Protein AF-A0A2Z4M9H8-F1 (afdb_monomer)

Foldseek 3Di:
DWWWWDDDPDIDTDDDPDDDDPPQDPVNVCVVCVVVVVVVVVPDDDDPDDPDTDTDDDDDDVPPPPPPDDDPDPPPPPPPDPDPDPPPPPDPDWDWLAFDEQDPDQDQFWEKEKFWDWADDPNDTATFKMWIWGDDPNDIDIDIFGFDLVCCVVPVVVSLLVSLQVVVVVVVVVVRARYEYEYAFCQPDVVVSVVVSQVSHPPWPPVQWDFDADPVRGTLWIWGQDPNHIYIYGYPCQQPVDHLQVLCVVLVHDGQPDDDDPCSRHSCCVVDPVSVVVNRCRRNRSRVSNNRSVVSVQVCCCVVQVDHCSPDRHNVRSVSSSCSHPPDPDIHTDDDPPPVD

Organism: NCBI:txid55514

Mean predicted aligned error: 14.16 Å

InterPro domains:
  IPR004868 DNA-directed DNA polymerase, family B, mitochondria/virus [PF03175] (177-254)
  IPR012337 Ribonuclease H-like superfamily [SSF53098] (112-303)
  IPR036397 Ribonuclease H superfamily [G3DSA:3.30.420.10] (106-303)

Nearest PDB structures (foldseek):
  2pyj-assembly2_B  TM=6.782E-01  e=2.846E-07  Salasvirus phi29
  2pyj-assembly1_A  TM=6.561E-01  e=3.792E-07  Salasvirus phi29
  5l9w-assembly2_B  TM=4.598E-01  e=1.030E+00  Aromatoleum aromaticum EbN1
  2vgn-assembly2_B  TM=5.617E-01  e=4.855E+00  Saccharomyces cerevisiae S288C

Solvent-accessible surface area (backbone atoms only — not comparable to full-atom values): 20466 Å² total; per-residue (Å²): 118,60,49,37,47,52,58,101,89,48,75,46,74,63,87,68,98,67,92,75,58,100,82,62,46,71,67,62,52,47,63,73,41,41,68,60,57,45,63,77,44,67,88,77,63,89,81,91,74,84,95,73,84,52,74,52,82,49,89,79,60,93,78,64,81,73,81,66,76,87,66,92,69,81,78,76,81,76,72,90,68,91,72,86,69,80,75,89,63,90,62,92,77,68,49,60,53,58,51,45,81,75,69,93,69,77,81,80,67,47,58,31,16,40,35,76,43,47,26,56,55,95,96,36,80,43,69,41,36,43,17,39,18,36,68,54,96,93,39,83,48,72,52,76,42,68,47,52,64,77,43,40,78,76,40,48,68,61,26,45,51,48,42,42,48,53,50,55,49,55,55,55,72,66,64,62,75,69,32,34,32,32,23,89,37,20,38,53,73,55,32,56,56,51,54,52,46,55,66,67,36,90,88,52,58,68,90,61,52,45,72,43,63,52,99,84,73,25,36,43,29,41,35,39,58,54,98,88,42,62,42,35,38,33,21,42,34,52,46,47,85,60,55,71,54,55,44,9,56,74,53,74,36,80,48,78,93,68,79,90,59,78,61,61,34,34,74,63,29,86,76,35,69,70,59,37,51,54,43,55,52,52,49,44,46,54,11,45,32,51,38,52,22,51,52,49,45,36,51,52,34,34,74,79,57,67,38,62,57,85,78,46,62,23,40,69,50,44,54,51,50,43,38,24,51,76,69,40,86,60,70,43,81,46,91,57,80,86,78,79,121

Radius of gyration: 26.3 Å; Cα contacts (8 Å, |Δi|>4): 455; chains: 1; bounding box: 45×66×77 Å

pLDDT: mean 79.06, std 21.69, range [30.66, 98.31]

Sequence (341 aa):
MIVSISKEDKTFNIHKNIIIDENTTIYEYLEKIKNSIQAFYESGYPITTFNILQVKLWDYDPQAKIKGKKANNTIYQSRRSFHTNSLISTSKDLNFIKPLKTPKIVNKTLLATIDLETIELNNNQIPISISFSYLLDGKILTIFELIDYSLLLKDPENAVRLIWLNMMNKINDLNLHNCVIF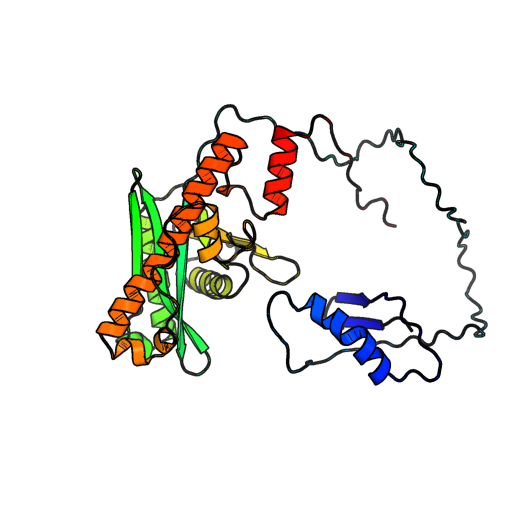THNLGSFDGYFIFKGLLELPNVDINKVNSIIDDLHKFVGIDIVWKNTKLIFKDSVSIFPISLQELCKTFEVEGKLSSYNPDFNKISLFKDADLLEQFIEYSKHDSICLLKALTKAQDIYIDEHQVDLTTIWSTSTLSLKIFRLKFLAENIPTLTKKWML

Secondary structure (DSSP, 8-state):
-PEEEEETTEEEEE-------TT--HHHHHHHHHHHHHHHHTTT---S--S--EEE-----TT----------------------------TT-EEEPPPP--SS-----EEEEEEEEEEETTEEEEEEEEEEEEETTEEEEEEEE--HHHHTT-HHHHHHHHHHHHHHHHHHTT-TT-EEEESSTTTHHHHHHHHHHHTSTT--GGG-EEEE-TTS-EEEEEEEETTEEEEEEESTTTS-S-HHHHHHHTT----SSPPPGGGGBGGGGG-HHHHHHHHHHHHHHHHHHHHHHHHHHHHHHHHH---GGG--SHHHHHHHHHHHHT--SPEEE--GGG--

Structure (mmCIF, N/CA/C/O backbone):
data_AF-A0A2Z4M9H8-F1
#
_entry.id   AF-A0A2Z4M9H8-F1
#
loop_
_atom_site.group_PDB
_atom_site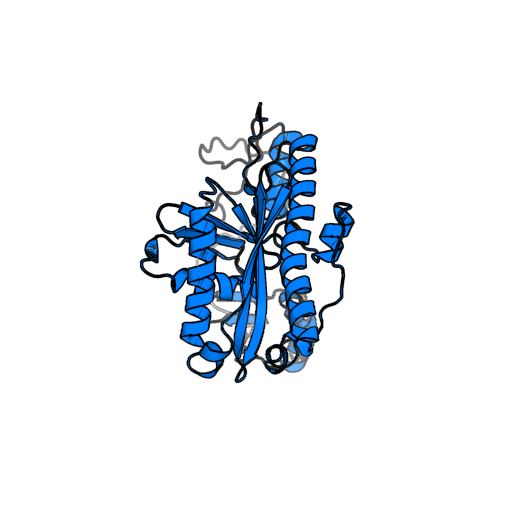.id
_atom_site.type_symbol
_atom_site.label_atom_id
_atom_site.label_alt_id
_atom_site.label_comp_id
_atom_site.label_asym_id
_atom_site.label_entity_id
_atom_site.label_seq_id
_atom_site.pdbx_PDB_ins_code
_atom_site.Cartn_x
_atom_site.Cartn_y
_atom_site.Cartn_z
_atom_site.occupancy
_atom_site.B_iso_or_equiv
_atom_site.auth_seq_id
_atom_site.auth_comp_id
_atom_site.auth_asym_id
_atom_site.auth_atom_id
_atom_site.pdbx_PDB_model_num
ATOM 1 N N . MET A 1 1 ? 8.588 -36.841 27.191 1.00 45.38 1 MET A N 1
ATOM 2 C CA . MET A 1 1 ? 9.410 -36.115 26.201 1.00 45.38 1 MET A CA 1
ATOM 3 C C . MET A 1 1 ? 8.790 -34.746 25.936 1.00 45.38 1 MET A C 1
ATOM 5 O O . MET A 1 1 ? 7.675 -34.688 25.434 1.00 45.38 1 MET A O 1
ATOM 9 N N . ILE A 1 2 ? 9.449 -33.655 26.335 1.00 43.47 2 ILE A N 1
ATOM 10 C CA . ILE A 1 2 ? 9.044 -32.285 25.972 1.00 43.47 2 ILE A CA 1
ATOM 11 C C . ILE A 1 2 ? 9.956 -31.867 24.827 1.00 43.47 2 ILE A C 1
ATOM 13 O O . ILE A 1 2 ? 11.172 -31.881 25.002 1.00 43.47 2 ILE A O 1
ATOM 17 N N . VAL A 1 3 ? 9.386 -31.534 23.670 1.00 45.09 3 VAL A N 1
ATOM 18 C CA . VAL A 1 3 ? 10.162 -31.028 22.537 1.00 45.09 3 VAL A CA 1
ATOM 19 C C . VAL A 1 3 ? 10.079 -29.514 22.521 1.00 45.09 3 VAL A C 1
ATOM 21 O O . VAL A 1 3 ? 9.007 -28.920 22.376 1.00 45.09 3 VAL A O 1
ATOM 24 N N . SER A 1 4 ? 11.244 -28.905 22.694 1.00 42.28 4 SER A N 1
ATOM 25 C CA . SER A 1 4 ? 11.458 -27.485 22.499 1.00 42.28 4 SER A CA 1
ATOM 26 C C . SER A 1 4 ? 12.164 -27.258 21.167 1.00 42.28 4 SER A C 1
ATOM 28 O O . SER A 1 4 ? 13.173 -27.897 20.874 1.00 42.28 4 SER A O 1
ATOM 30 N N . ILE A 1 5 ? 11.605 -26.366 20.352 1.00 45.06 5 ILE A N 1
ATOM 31 C CA . ILE A 1 5 ? 12.215 -25.898 19.107 1.00 45.06 5 ILE A CA 1
ATOM 32 C C . ILE A 1 5 ? 12.891 -24.572 19.425 1.00 45.06 5 ILE A C 1
ATOM 34 O O . ILE A 1 5 ? 12.224 -23.624 19.839 1.00 45.06 5 ILE A O 1
ATOM 38 N N . SER A 1 6 ? 14.205 -24.494 19.244 1.00 39.25 6 SER A N 1
ATOM 39 C CA . SER A 1 6 ? 14.968 -23.261 19.445 1.00 39.25 6 SER A CA 1
ATOM 40 C C . SER A 1 6 ? 15.520 -22.725 18.126 1.00 39.25 6 SER A C 1
ATOM 42 O O . SER A 1 6 ? 16.173 -23.464 17.392 1.00 39.25 6 SER A O 1
ATOM 44 N N . LYS A 1 7 ? 15.276 -21.437 17.851 1.00 38.69 7 LYS A N 1
ATOM 45 C CA . LYS A 1 7 ? 15.903 -20.673 16.761 1.00 38.69 7 LYS A CA 1
ATOM 46 C C . LYS A 1 7 ? 16.497 -19.399 17.347 1.00 38.69 7 LYS A C 1
ATOM 48 O O . LYS A 1 7 ? 15.729 -18.588 17.856 1.00 38.69 7 LYS A O 1
ATOM 53 N N . GLU A 1 8 ? 17.822 -19.290 17.254 1.00 39.44 8 GLU A N 1
ATOM 54 C CA . GLU A 1 8 ? 18.723 -18.167 17.586 1.00 39.44 8 GLU A CA 1
ATOM 55 C C . GLU A 1 8 ? 18.450 -17.446 18.928 1.00 39.44 8 GLU A C 1
ATOM 57 O O . GLU A 1 8 ? 19.285 -17.556 19.818 1.00 39.44 8 GLU A O 1
ATOM 62 N N . ASP A 1 9 ? 17.262 -16.875 19.164 1.00 36.62 9 ASP A N 1
ATOM 63 C CA . ASP A 1 9 ? 16.915 -16.135 20.392 1.00 36.62 9 ASP A CA 1
ATOM 64 C C . ASP A 1 9 ? 15.612 -16.592 21.083 1.00 36.62 9 ASP A C 1
ATOM 66 O O . ASP A 1 9 ? 15.247 -16.083 22.147 1.00 36.62 9 ASP A O 1
ATOM 70 N N . LYS A 1 10 ? 14.860 -17.535 20.498 1.00 36.47 10 LYS A N 1
ATOM 71 C CA . LYS A 1 10 ? 13.549 -17.969 21.017 1.00 36.47 10 LYS A CA 1
ATOM 72 C C . LYS A 1 10 ? 13.451 -19.484 21.123 1.00 36.47 10 LYS A C 1
ATOM 74 O O . LYS A 1 10 ? 13.901 -20.218 20.247 1.00 36.47 10 LYS A O 1
ATOM 79 N N . THR A 1 11 ? 12.823 -19.942 22.206 1.00 39.25 11 THR A N 1
ATOM 80 C CA . THR A 1 11 ? 12.509 -21.355 22.453 1.00 39.25 11 THR A CA 1
ATOM 81 C C . THR A 1 11 ? 10.996 -21.526 22.499 1.00 39.25 11 THR A C 1
ATOM 83 O O . THR A 1 11 ? 10.328 -20.953 23.357 1.00 39.25 11 THR A O 1
ATOM 86 N N . PHE A 1 12 ? 10.457 -22.321 21.584 1.00 41.38 12 PHE A N 1
ATOM 87 C CA . PHE A 1 12 ? 9.042 -22.657 21.508 1.00 41.38 12 PHE A CA 1
ATOM 88 C C . PHE A 1 12 ? 8.829 -24.038 22.119 1.00 41.38 12 PHE A C 1
ATOM 90 O O . PHE A 1 12 ? 9.487 -24.998 21.725 1.00 41.38 12 PHE A O 1
ATOM 97 N N . ASN A 1 13 ? 7.910 -24.148 23.076 1.00 41.50 13 ASN A N 1
ATOM 98 C CA . ASN A 1 13 ? 7.550 -25.424 23.689 1.00 41.50 13 ASN A CA 1
ATOM 99 C C . ASN A 1 13 ? 6.257 -25.928 23.049 1.00 41.50 13 ASN A C 1
ATOM 101 O O . ASN A 1 13 ? 5.201 -25.322 23.239 1.00 41.50 13 ASN A O 1
ATOM 105 N N . ILE A 1 14 ? 6.323 -27.030 22.303 1.00 50.34 14 ILE A N 1
ATOM 106 C CA . ILE A 1 14 ? 5.122 -27.652 21.740 1.00 50.34 14 ILE A CA 1
ATOM 107 C C . ILE A 1 14 ? 4.612 -28.673 22.753 1.00 50.34 14 ILE A C 1
ATOM 109 O O . ILE A 1 14 ? 5.184 -29.747 22.922 1.00 50.34 14 ILE A O 1
ATOM 113 N N . HIS A 1 15 ? 3.519 -28.335 23.434 1.00 48.31 15 HIS A N 1
ATOM 114 C CA . HIS A 1 15 ? 2.829 -29.253 24.333 1.00 48.31 15 HIS A CA 1
ATOM 115 C C . HIS A 1 15 ? 1.591 -29.805 23.626 1.00 48.31 15 HIS A C 1
ATOM 117 O O . HIS A 1 15 ? 0.577 -29.120 23.499 1.00 48.31 15 HIS A O 1
ATOM 123 N N . LYS A 1 16 ? 1.658 -31.054 23.161 1.00 54.06 16 LYS A N 1
ATOM 124 C CA . LYS A 1 16 ? 0.468 -31.802 22.740 1.00 54.06 16 LYS A CA 1
ATOM 125 C C . LYS A 1 16 ? 0.413 -33.144 23.455 1.00 54.06 16 LYS A C 1
ATOM 127 O O . LYS A 1 16 ? 1.451 -33.730 23.750 1.00 54.06 16 LYS A O 1
ATOM 132 N N . ASN A 1 17 ? -0.813 -33.599 23.718 1.00 53.59 17 ASN A N 1
ATOM 133 C CA . ASN A 1 17 ? -1.152 -34.883 24.341 1.00 53.59 17 ASN A CA 1
ATOM 134 C C . ASN A 1 17 ? -0.845 -36.054 23.395 1.00 53.59 17 ASN A C 1
ATOM 136 O O . ASN A 1 17 ? -1.735 -36.802 23.001 1.00 53.59 17 ASN A O 1
ATOM 140 N N . ILE A 1 18 ? 0.409 -36.176 22.974 1.00 59.72 18 ILE A N 1
ATOM 141 C CA . ILE A 1 18 ? 0.889 -37.310 22.199 1.00 59.72 18 ILE A CA 1
ATOM 142 C C . ILE A 1 18 ? 1.442 -38.302 23.206 1.00 59.72 18 ILE A C 1
ATOM 144 O O . ILE A 1 18 ? 2.358 -37.979 23.962 1.00 59.72 18 ILE A O 1
ATOM 148 N N . ILE A 1 19 ? 0.847 -39.491 23.236 1.00 53.19 19 ILE A N 1
ATOM 149 C CA . ILE A 1 19 ? 1.372 -40.604 24.017 1.00 53.19 19 ILE A CA 1
ATOM 150 C C . ILE A 1 19 ? 2.646 -41.074 23.313 1.00 53.19 19 ILE A C 1
ATOM 152 O O . ILE A 1 19 ? 2.635 -41.371 22.114 1.00 53.19 19 ILE A O 1
ATOM 156 N N . ILE A 1 20 ? 3.736 -41.052 24.068 1.00 57.62 20 ILE A N 1
ATOM 157 C CA . ILE A 1 20 ? 5.076 -41.466 23.667 1.00 57.62 20 ILE A CA 1
ATOM 158 C C . ILE A 1 20 ? 5.479 -42.525 24.682 1.00 57.62 20 ILE A C 1
ATOM 160 O O . ILE A 1 20 ? 5.347 -42.289 25.885 1.00 57.62 20 ILE A O 1
ATOM 164 N N . ASP A 1 21 ? 5.939 -43.661 24.191 1.00 59.78 21 ASP A N 1
ATOM 165 C CA . ASP A 1 21 ? 6.472 -44.763 24.986 1.00 59.78 21 ASP A CA 1
ATOM 166 C C . ASP A 1 21 ? 7.935 -45.035 24.609 1.00 59.78 21 ASP A C 1
ATOM 168 O O . ASP A 1 21 ? 8.510 -44.365 23.746 1.00 59.78 21 ASP A O 1
ATOM 172 N N . GLU A 1 22 ? 8.542 -46.021 25.263 1.00 56.12 22 GLU A N 1
ATOM 173 C CA . GLU A 1 22 ? 9.918 -46.463 25.031 1.00 56.12 22 GLU A CA 1
ATOM 174 C C . GLU A 1 22 ? 10.195 -46.978 23.609 1.00 56.12 22 GLU A C 1
ATOM 176 O O . GLU A 1 22 ? 11.357 -47.085 23.219 1.00 56.12 22 GLU A O 1
ATOM 181 N N . ASN A 1 23 ? 9.156 -47.269 22.821 1.00 65.88 23 ASN A N 1
ATOM 182 C CA . ASN A 1 23 ? 9.288 -47.764 21.452 1.00 65.88 23 ASN A CA 1
ATOM 183 C C . ASN A 1 23 ? 9.112 -46.655 20.405 1.00 65.88 23 ASN A C 1
ATOM 185 O O . ASN A 1 23 ? 9.378 -46.880 19.227 1.00 65.88 23 ASN A O 1
ATOM 189 N N . THR A 1 24 ? 8.677 -45.460 20.813 1.00 59.34 24 THR A N 1
ATOM 190 C CA . THR A 1 24 ? 8.403 -44.357 19.893 1.00 59.34 24 THR A CA 1
ATOM 191 C C . THR A 1 24 ? 9.706 -43.732 19.392 1.00 59.34 24 THR A C 1
ATOM 193 O O . THR A 1 24 ? 10.428 -43.054 20.125 1.00 59.34 24 THR A O 1
ATOM 196 N N . THR A 1 25 ? 9.989 -43.898 18.104 1.00 71.88 25 THR A N 1
ATOM 197 C CA . THR A 1 25 ? 11.151 -43.291 17.446 1.00 71.88 25 THR A CA 1
ATOM 198 C C . THR A 1 25 ? 10.959 -41.786 17.210 1.00 71.88 25 THR A C 1
ATOM 200 O O . THR A 1 25 ? 9.840 -41.266 17.149 1.00 71.88 25 THR A O 1
ATOM 203 N N . ILE A 1 26 ? 12.064 -41.056 17.004 1.00 62.75 26 ILE A N 1
ATOM 204 C CA . ILE A 1 26 ? 12.029 -39.621 16.655 1.00 62.75 26 ILE A CA 1
ATOM 205 C C . ILE A 1 26 ? 11.218 -39.381 15.372 1.00 62.75 26 ILE A C 1
ATOM 207 O O . ILE A 1 26 ? 10.455 -38.421 15.309 1.00 62.75 26 ILE A O 1
ATOM 211 N N . TYR A 1 27 ? 11.346 -40.256 14.370 1.00 69.00 27 TYR A N 1
ATOM 212 C CA . TYR A 1 27 ? 10.597 -40.144 13.114 1.00 69.00 27 TYR A CA 1
ATOM 213 C C . TYR A 1 27 ? 9.086 -40.285 13.329 1.00 69.00 27 TYR A C 1
ATOM 215 O O . TYR A 1 27 ? 8.321 -39.460 12.833 1.00 69.00 27 TYR A O 1
ATOM 223 N N . GLU A 1 28 ? 8.651 -41.271 14.116 1.00 69.94 28 GLU A N 1
ATOM 224 C CA . GLU A 1 28 ? 7.232 -41.469 14.440 1.00 69.94 28 GLU A CA 1
ATOM 225 C C . GLU A 1 28 ? 6.658 -40.300 15.243 1.00 69.94 28 GLU A C 1
ATOM 227 O O . GLU A 1 28 ? 5.516 -39.892 15.029 1.00 69.94 28 GLU A O 1
ATOM 232 N N . TYR A 1 29 ? 7.449 -39.727 16.152 1.00 72.06 29 TYR A N 1
ATOM 233 C CA . TYR A 1 29 ? 7.060 -38.517 16.863 1.00 72.06 29 TYR A CA 1
ATOM 234 C C . TYR A 1 29 ? 6.917 -37.315 15.915 1.00 72.06 29 TYR A C 1
ATOM 236 O O . TYR A 1 29 ? 5.903 -36.616 15.971 1.00 72.06 29 TYR A O 1
ATOM 244 N N . LEU A 1 30 ? 7.900 -37.087 15.035 1.00 69.19 30 LEU A N 1
ATOM 245 C CA . LEU A 1 30 ? 7.890 -35.979 14.075 1.00 69.19 30 LEU A CA 1
ATOM 246 C C . LEU A 1 30 ? 6.708 -36.074 13.107 1.00 69.19 30 LEU A C 1
ATOM 248 O O . LEU A 1 30 ? 6.029 -35.071 12.909 1.00 69.19 30 LEU A O 1
ATOM 252 N N . GLU A 1 31 ? 6.395 -37.258 12.575 1.00 73.31 31 GLU A N 1
ATOM 253 C CA . GLU A 1 31 ? 5.211 -37.461 11.726 1.00 73.31 31 GLU A CA 1
ATOM 254 C C . GLU A 1 31 ? 3.903 -37.155 12.478 1.00 73.31 31 GLU A C 1
ATOM 256 O O . GLU A 1 31 ? 3.025 -36.481 11.937 1.00 73.31 31 GLU A O 1
ATOM 261 N N . LYS A 1 32 ? 3.791 -37.521 13.765 1.00 74.44 32 LYS A N 1
ATOM 262 C CA . LYS A 1 32 ? 2.612 -37.186 14.592 1.00 74.44 32 LYS A CA 1
ATOM 263 C C . LYS A 1 32 ? 2.438 -35.677 14.820 1.00 74.44 32 LYS A C 1
ATOM 265 O O . LYS A 1 32 ? 1.307 -35.220 14.997 1.00 74.44 32 LYS A O 1
ATOM 270 N N . ILE A 1 33 ? 3.520 -34.892 14.825 1.00 68.75 33 ILE A N 1
ATOM 271 C CA . ILE A 1 33 ? 3.451 -33.426 14.985 1.00 68.75 33 ILE A CA 1
ATOM 272 C C . ILE A 1 33 ? 3.556 -32.649 13.673 1.00 68.75 33 ILE A C 1
ATOM 274 O O . ILE A 1 33 ? 3.281 -31.452 13.683 1.00 68.75 33 ILE A O 1
ATOM 278 N N . LYS A 1 34 ? 3.890 -33.292 12.552 1.00 69.19 34 LYS A N 1
ATOM 279 C CA . LYS A 1 34 ? 4.149 -32.658 11.251 1.00 69.19 34 LYS A CA 1
ATOM 280 C C . LYS A 1 34 ? 3.027 -31.733 10.805 1.00 69.19 34 LYS A C 1
ATOM 282 O O . LYS A 1 34 ? 3.283 -30.561 10.571 1.00 69.19 34 LYS A O 1
ATOM 287 N N . ASN A 1 35 ? 1.780 -32.200 10.824 1.00 62.28 35 ASN A N 1
ATOM 288 C CA . ASN A 1 35 ? 0.620 -31.375 10.460 1.00 62.28 35 ASN A CA 1
ATOM 289 C C . ASN A 1 35 ? 0.410 -30.199 11.427 1.00 62.28 35 ASN A C 1
ATOM 291 O O . ASN A 1 35 ? -0.124 -29.163 11.058 1.00 62.28 35 ASN A O 1
ATOM 295 N N . SER A 1 36 ? 0.835 -30.346 12.685 1.00 62.88 36 SER A N 1
ATOM 296 C CA . SER A 1 36 ? 0.748 -29.269 13.676 1.00 62.88 36 SER A CA 1
ATOM 297 C C . SER A 1 36 ? 1.843 -28.230 13.487 1.00 62.88 36 SER A C 1
ATOM 299 O O . SER A 1 36 ? 1.574 -27.052 13.671 1.00 62.88 36 SER A O 1
ATOM 301 N N . ILE A 1 37 ? 3.054 -28.661 13.124 1.00 58.38 37 ILE A N 1
ATOM 302 C CA . ILE A 1 37 ? 4.136 -27.776 12.689 1.00 58.38 37 ILE A CA 1
ATOM 303 C C . ILE A 1 37 ? 3.657 -27.030 11.442 1.00 58.38 37 ILE A C 1
ATOM 305 O O . ILE A 1 37 ? 3.659 -25.809 11.434 1.00 58.38 37 ILE A O 1
ATOM 309 N N . GLN A 1 38 ? 3.146 -27.751 10.444 1.00 51.34 38 GLN A N 1
ATOM 310 C CA . GLN A 1 38 ? 2.658 -27.197 9.186 1.00 51.34 38 GLN A CA 1
ATOM 311 C C . GLN A 1 38 ? 1.536 -26.166 9.394 1.00 51.34 38 GLN A C 1
ATOM 313 O O . GLN A 1 38 ? 1.612 -25.089 8.822 1.00 51.34 38 GLN A O 1
ATOM 318 N N . ALA A 1 39 ? 0.591 -26.399 10.310 1.00 52.12 39 ALA A N 1
ATOM 319 C CA . ALA A 1 39 ? -0.464 -25.435 10.646 1.00 52.12 39 ALA A CA 1
ATOM 320 C C . ALA A 1 39 ? 0.042 -24.111 11.264 1.00 52.12 39 ALA A C 1
ATOM 322 O O . ALA A 1 39 ? -0.616 -23.085 11.116 1.00 52.12 39 ALA A O 1
ATOM 323 N N . PHE A 1 40 ? 1.203 -24.093 11.935 1.00 51.22 40 PHE A N 1
ATOM 324 C CA . PHE A 1 40 ? 1.835 -22.834 12.366 1.00 51.22 40 PHE A CA 1
ATOM 325 C C . PHE A 1 40 ? 2.423 -22.037 11.188 1.00 51.22 40 PHE A C 1
ATOM 327 O O . PHE A 1 40 ? 2.647 -20.836 11.325 1.00 51.22 40 PHE A O 1
ATOM 334 N N . TYR A 1 41 ? 2.655 -22.688 10.044 1.00 47.72 41 TYR A N 1
ATOM 335 C CA . TYR A 1 41 ? 3.326 -22.122 8.869 1.00 47.72 41 TYR A CA 1
ATOM 336 C C . TYR A 1 41 ? 2.427 -22.014 7.619 1.00 47.72 41 TYR A C 1
ATOM 338 O O . TYR A 1 41 ? 2.788 -21.322 6.670 1.00 47.72 41 TYR A O 1
ATOM 346 N N . GLU A 1 42 ? 1.234 -22.619 7.617 1.00 42.31 42 GLU A N 1
ATOM 347 C CA . GLU A 1 42 ? 0.235 -22.567 6.531 1.00 42.31 42 GLU A CA 1
ATOM 348 C C . GLU A 1 42 ? -0.442 -21.194 6.357 1.00 42.31 42 GLU A C 1
ATOM 350 O O . GLU A 1 42 ? -1.328 -21.027 5.526 1.00 42.31 42 GLU A O 1
ATOM 355 N N . SER A 1 43 ? 0.039 -20.160 7.047 1.00 51.44 43 SER A N 1
ATOM 356 C CA . SER A 1 43 ? -0.268 -18.755 6.762 1.00 51.44 43 SER A CA 1
ATOM 357 C C . SER A 1 43 ? 0.579 -18.152 5.619 1.00 51.44 43 SER A C 1
ATOM 359 O O . SER A 1 43 ? 0.692 -16.922 5.534 1.00 51.44 43 SER A O 1
ATOM 361 N N . GLY A 1 44 ? 1.152 -18.975 4.719 1.00 43.69 44 GLY A N 1
ATOM 362 C CA . GLY A 1 44 ? 1.635 -18.453 3.432 1.00 43.69 44 GLY A CA 1
ATOM 363 C C . GLY A 1 44 ? 2.449 -19.333 2.473 1.00 43.69 44 GLY A C 1
ATOM 364 O O . GLY A 1 44 ? 2.333 -19.081 1.283 1.00 43.69 44 GLY A O 1
ATOM 365 N N . TYR A 1 45 ? 3.250 -20.328 2.887 1.00 38.62 45 TYR A N 1
ATOM 366 C CA . TYR A 1 45 ? 4.043 -21.130 1.923 1.00 38.62 45 TYR A CA 1
ATOM 367 C C . TYR A 1 45 ? 4.381 -22.552 2.418 1.00 38.62 45 TYR A C 1
ATOM 369 O O . TYR A 1 45 ? 4.718 -22.722 3.592 1.00 38.62 45 TYR A O 1
ATOM 377 N N . PRO A 1 46 ? 4.383 -23.575 1.535 1.00 41.00 46 PRO A N 1
ATOM 378 C CA . PRO A 1 46 ? 4.934 -24.894 1.837 1.00 41.00 46 PRO A CA 1
ATOM 379 C C . PRO A 1 46 ? 6.471 -24.854 1.801 1.00 41.00 46 PRO A C 1
ATOM 381 O O . PRO A 1 46 ? 7.074 -24.498 0.790 1.00 41.00 46 PRO A O 1
ATOM 384 N N . ILE A 1 47 ? 7.124 -25.237 2.899 1.00 44.97 47 ILE A N 1
ATOM 385 C CA . ILE A 1 47 ? 8.589 -25.326 2.980 1.00 44.97 47 ILE A CA 1
ATOM 386 C C . ILE A 1 47 ? 9.026 -26.739 2.578 1.00 44.97 47 ILE A C 1
ATOM 388 O O . ILE A 1 47 ? 8.567 -27.719 3.162 1.00 44.97 47 ILE A O 1
ATOM 392 N N . THR A 1 48 ? 9.943 -26.854 1.615 1.00 41.16 48 THR A N 1
ATOM 393 C CA . THR A 1 48 ? 10.488 -28.143 1.148 1.00 41.16 48 THR A CA 1
ATOM 394 C C . THR A 1 48 ? 11.768 -28.581 1.871 1.00 41.16 48 THR A C 1
ATOM 396 O O . THR A 1 48 ? 12.135 -29.750 1.773 1.00 41.16 48 THR A O 1
ATOM 399 N N . THR A 1 49 ? 12.434 -27.711 2.645 1.00 39.97 49 THR A N 1
ATOM 400 C CA . THR A 1 49 ? 13.656 -28.062 3.401 1.00 39.97 49 THR A CA 1
ATOM 401 C C . THR A 1 49 ? 13.780 -27.323 4.739 1.00 39.97 49 THR A C 1
ATOM 403 O O . THR A 1 49 ? 13.688 -26.098 4.797 1.00 39.97 49 THR A O 1
ATOM 406 N N . PHE A 1 50 ? 14.045 -28.067 5.820 1.00 43.31 50 PHE A N 1
ATOM 407 C CA . PHE A 1 50 ? 14.292 -27.533 7.165 1.00 43.31 50 PHE A CA 1
ATOM 408 C C . PHE A 1 50 ? 15.784 -27.222 7.363 1.00 43.31 50 PHE A C 1
ATOM 410 O O . PHE A 1 50 ? 16.595 -28.139 7.467 1.00 43.31 50 PHE A O 1
ATOM 417 N N . ASN A 1 51 ? 16.159 -25.948 7.497 1.00 40.19 51 ASN A N 1
ATOM 418 C CA . ASN A 1 51 ? 17.564 -25.535 7.642 1.00 40.19 51 ASN A CA 1
ATOM 419 C C . ASN A 1 51 ? 18.076 -25.554 9.098 1.00 40.19 51 ASN A C 1
ATOM 421 O O . ASN A 1 51 ? 18.811 -24.658 9.479 1.00 40.19 51 ASN A O 1
ATOM 425 N N . ILE A 1 52 ? 17.729 -26.592 9.877 1.00 40.91 52 ILE A N 1
ATOM 426 C CA . ILE A 1 52 ? 18.148 -26.930 11.265 1.00 40.91 52 ILE A CA 1
ATOM 427 C C . ILE A 1 52 ? 16.985 -26.868 12.269 1.00 40.91 52 ILE A C 1
ATOM 429 O O . ILE A 1 52 ? 16.524 -25.808 12.687 1.00 40.91 52 ILE A O 1
ATOM 433 N N . LEU A 1 53 ? 16.556 -28.055 12.707 1.00 42.78 53 LEU A N 1
ATOM 434 C CA . LEU A 1 53 ? 15.679 -28.269 13.855 1.00 42.78 53 LEU A CA 1
ATOM 435 C C . LEU A 1 53 ? 16.548 -28.771 15.017 1.00 42.78 53 LEU A C 1
ATOM 437 O O . LEU A 1 53 ? 16.975 -29.925 15.018 1.00 42.78 53 LEU A O 1
ATOM 441 N N . GLN A 1 54 ? 16.829 -27.925 16.010 1.00 39.50 54 GLN A N 1
ATOM 442 C CA . GLN A 1 54 ? 17.496 -28.386 17.227 1.00 39.50 54 GLN A CA 1
ATOM 443 C C . GLN A 1 54 ? 16.446 -28.944 18.193 1.00 39.50 54 GLN A C 1
ATOM 445 O O . GLN A 1 54 ? 15.734 -28.189 18.849 1.00 39.50 54 GLN A O 1
ATOM 450 N N . VAL A 1 55 ? 16.346 -30.271 18.270 1.00 45.16 55 VAL A N 1
ATOM 451 C CA . VAL A 1 55 ? 15.464 -30.974 19.212 1.00 45.16 55 VAL A CA 1
ATOM 452 C C . VAL A 1 55 ? 16.242 -31.256 20.492 1.00 45.16 55 VAL A C 1
ATOM 454 O O . VAL A 1 55 ? 17.216 -32.006 20.475 1.00 45.16 55 VAL A O 1
ATOM 457 N N . LYS A 1 56 ? 15.819 -30.673 21.617 1.00 43.12 56 LYS A N 1
ATOM 458 C CA . LYS A 1 56 ? 16.335 -31.052 22.941 1.00 43.12 56 LYS A CA 1
ATOM 459 C C . LYS A 1 56 ? 15.420 -32.103 23.559 1.00 43.12 56 LYS A C 1
ATOM 461 O O . LYS A 1 56 ? 14.293 -31.794 23.938 1.00 43.12 56 LYS A O 1
ATOM 466 N N . LEU A 1 57 ? 15.908 -33.340 23.645 1.00 43.25 57 LEU A N 1
ATOM 467 C CA . LEU A 1 57 ? 15.224 -34.432 24.333 1.00 43.25 57 LEU A CA 1
ATOM 468 C C . LEU A 1 57 ? 15.528 -34.364 25.834 1.00 43.25 57 LEU A C 1
ATOM 470 O O . LEU A 1 57 ? 16.680 -34.201 26.228 1.00 43.25 57 LEU A O 1
ATOM 474 N N . TRP A 1 58 ? 14.499 -34.519 26.660 1.00 45.12 58 TRP A N 1
ATOM 475 C CA . TRP A 1 58 ? 14.655 -34.707 28.100 1.00 45.12 58 TRP A CA 1
ATOM 476 C C . TRP A 1 58 ? 14.169 -36.110 28.445 1.00 45.12 58 TRP A C 1
ATOM 478 O O . TRP A 1 58 ? 12.975 -36.391 28.280 1.00 45.12 58 TRP A O 1
ATOM 488 N N . ASP A 1 59 ? 15.081 -36.961 28.920 1.00 44.16 59 ASP A N 1
ATOM 489 C CA . ASP A 1 59 ? 14.722 -38.240 29.526 1.00 44.16 59 ASP A CA 1
ATOM 490 C C . ASP A 1 59 ? 14.034 -37.969 30.859 1.00 44.16 59 ASP A C 1
ATOM 492 O O . ASP A 1 59 ? 14.620 -37.446 31.810 1.00 44.16 59 ASP A O 1
ATOM 496 N N . TYR A 1 60 ? 12.745 -38.283 30.901 1.00 45.19 60 TYR A N 1
ATOM 497 C CA . TYR A 1 60 ? 11.980 -38.289 32.132 1.00 45.19 60 TYR A CA 1
ATOM 498 C C . TYR A 1 60 ? 12.006 -39.714 32.668 1.00 45.19 60 TYR A C 1
ATOM 500 O O . TYR A 1 60 ? 11.219 -40.548 32.230 1.00 45.19 60 TYR A O 1
ATOM 508 N N . ASP A 1 61 ? 12.930 -39.993 33.585 1.00 51.28 61 ASP A N 1
ATOM 509 C CA . ASP A 1 61 ? 12.937 -41.244 34.337 1.00 51.28 61 ASP A CA 1
ATOM 510 C C . ASP A 1 61 ? 12.030 -41.086 35.575 1.00 51.28 61 ASP A C 1
ATOM 512 O O . ASP A 1 61 ? 12.398 -40.376 36.519 1.00 51.28 61 ASP A O 1
ATOM 516 N N . PRO A 1 62 ? 10.843 -41.723 35.612 1.00 48.03 62 PRO A N 1
ATOM 517 C CA . PRO A 1 62 ? 9.956 -41.663 36.771 1.00 48.03 62 PRO A CA 1
ATOM 518 C C . PRO A 1 62 ? 10.540 -42.362 38.014 1.00 48.03 62 PRO A C 1
ATOM 520 O O . PRO A 1 62 ? 10.037 -42.148 39.117 1.00 48.03 62 PRO A O 1
ATOM 523 N N . GLN A 1 63 ? 11.588 -43.182 37.865 1.00 47.03 63 GLN A N 1
ATOM 524 C CA . GLN A 1 63 ? 12.284 -43.866 38.957 1.00 47.03 63 GLN A CA 1
ATOM 525 C C . GLN A 1 63 ? 13.601 -43.198 39.365 1.00 47.03 63 GLN A C 1
ATOM 527 O O . GLN A 1 63 ? 14.178 -43.577 40.395 1.00 47.03 63 GLN A O 1
ATOM 532 N N . ALA A 1 64 ? 14.058 -42.174 38.637 1.00 48.31 64 ALA A N 1
ATOM 533 C CA . ALA A 1 64 ? 15.225 -41.405 39.032 1.00 48.31 64 ALA A CA 1
ATOM 534 C C . ALA A 1 64 ? 14.933 -40.727 40.371 1.00 48.31 64 ALA A C 1
ATOM 536 O O . ALA A 1 64 ? 14.222 -39.724 40.465 1.00 48.31 64 ALA A O 1
ATOM 537 N N . LYS A 1 65 ? 15.522 -41.266 41.443 1.00 46.94 65 LYS A N 1
ATOM 538 C CA . LYS A 1 65 ? 15.609 -40.608 42.748 1.00 46.94 65 LYS A CA 1
ATOM 539 C C . LYS A 1 65 ? 16.517 -39.391 42.616 1.00 46.94 65 LYS A C 1
ATOM 541 O O . LYS A 1 65 ? 17.648 -39.382 43.100 1.00 46.94 65 LYS A O 1
ATOM 546 N N . ILE A 1 66 ? 16.017 -38.339 41.979 1.00 45.06 66 ILE A N 1
ATOM 547 C CA . ILE A 1 66 ? 16.613 -37.019 42.060 1.00 45.06 66 ILE A CA 1
ATOM 548 C C . ILE A 1 66 ? 16.472 -36.618 43.527 1.00 45.06 66 ILE A C 1
ATOM 550 O O . ILE A 1 66 ? 15.399 -36.231 43.993 1.00 45.06 66 ILE A O 1
ATOM 554 N N . LYS A 1 67 ? 17.568 -36.731 44.287 1.00 42.31 67 LYS A N 1
ATOM 555 C CA . LYS A 1 67 ? 17.744 -35.974 45.526 1.00 42.31 67 LYS A CA 1
ATOM 556 C C . LYS A 1 67 ? 17.790 -34.502 45.129 1.00 42.31 67 LYS A C 1
ATOM 558 O O . LYS A 1 67 ? 18.857 -33.907 45.008 1.00 42.31 67 LYS A O 1
ATOM 563 N N . GLY A 1 68 ? 16.616 -33.927 44.889 1.00 39.50 68 GLY A N 1
ATOM 564 C CA . GLY A 1 68 ? 16.459 -32.493 44.780 1.00 39.50 68 GLY A CA 1
ATOM 565 C C . GLY A 1 68 ? 16.979 -31.898 46.077 1.00 39.50 68 GLY A C 1
ATOM 566 O O . GLY A 1 68 ? 16.519 -32.259 47.165 1.00 39.50 68 GLY A O 1
ATOM 567 N N . LYS A 1 69 ? 17.971 -31.009 45.978 1.00 36.22 69 LYS A N 1
ATOM 568 C CA . LYS A 1 69 ? 18.242 -30.061 47.057 1.00 36.22 69 LYS A CA 1
ATOM 569 C C . LYS A 1 69 ? 16.893 -29.456 47.439 1.00 36.22 69 LYS A C 1
ATOM 571 O O . LYS A 1 69 ? 16.181 -28.980 46.558 1.00 36.22 69 LYS A O 1
ATOM 576 N N . LYS A 1 70 ? 16.531 -29.530 48.723 1.00 36.88 70 LYS A N 1
ATOM 577 C CA . LYS A 1 70 ? 15.324 -28.897 49.260 1.00 36.88 70 LYS A CA 1
ATOM 578 C C . LYS A 1 70 ? 15.378 -27.402 48.938 1.00 36.88 70 LYS A C 1
ATOM 580 O O . LYS A 1 70 ? 15.990 -26.634 49.671 1.00 36.88 70 LYS A O 1
ATOM 585 N N . ALA A 1 71 ? 14.751 -27.001 47.842 1.00 36.16 71 ALA A N 1
ATOM 586 C CA . ALA A 1 71 ? 14.180 -25.678 47.733 1.00 36.16 71 ALA A CA 1
ATOM 587 C C . ALA A 1 71 ? 12.840 -25.747 48.468 1.00 36.16 71 ALA A C 1
ATOM 589 O O . ALA A 1 71 ? 12.057 -26.673 48.245 1.00 36.16 71 ALA A O 1
ATOM 590 N N . ASN A 1 72 ? 12.617 -24.818 49.394 1.00 37.31 72 ASN A N 1
ATOM 591 C CA . ASN A 1 72 ? 11.355 -24.658 50.106 1.00 37.31 72 ASN A CA 1
ATOM 592 C C . ASN A 1 72 ? 10.258 -24.244 49.117 1.00 37.31 72 ASN A C 1
ATOM 594 O O . ASN A 1 72 ? 9.897 -23.077 49.045 1.00 37.31 72 ASN A O 1
ATOM 598 N N . ASN A 1 73 ? 9.729 -25.200 48.362 1.00 34.25 73 ASN A N 1
ATOM 599 C CA . ASN A 1 73 ? 8.508 -25.014 47.601 1.00 34.25 73 ASN A CA 1
ATOM 600 C C . ASN A 1 73 ? 7.381 -25.642 48.410 1.00 34.25 73 ASN A C 1
ATOM 602 O O . ASN A 1 73 ? 7.150 -26.851 48.375 1.00 34.25 73 ASN A O 1
ATOM 606 N N . THR A 1 74 ? 6.686 -24.800 49.168 1.00 34.09 74 THR A N 1
ATOM 607 C CA . THR A 1 74 ? 5.306 -25.060 49.559 1.00 34.09 74 THR A CA 1
ATOM 608 C C . THR A 1 74 ? 4.519 -25.343 48.283 1.00 34.09 74 THR A C 1
ATOM 610 O O . THR A 1 74 ? 4.265 -24.455 47.473 1.00 34.09 74 THR A O 1
ATOM 613 N N . ILE A 1 75 ? 4.176 -26.613 48.075 1.00 31.28 75 ILE A N 1
ATOM 614 C CA . ILE A 1 75 ? 3.256 -27.034 47.025 1.00 31.28 75 ILE A CA 1
ATOM 615 C C . ILE A 1 75 ? 1.904 -26.416 47.380 1.00 31.28 75 ILE A C 1
ATOM 617 O O . ILE A 1 75 ? 1.178 -26.931 48.229 1.00 31.28 75 ILE A O 1
ATOM 621 N N . TYR A 1 76 ? 1.574 -25.286 46.757 1.00 33.56 76 TYR A N 1
ATOM 622 C CA . TYR A 1 76 ? 0.200 -24.812 46.728 1.00 33.56 76 TYR A CA 1
ATOM 623 C C . TYR A 1 76 ? -0.613 -25.862 45.972 1.00 33.56 76 TYR A C 1
ATOM 625 O O . TYR A 1 76 ? -0.482 -26.018 44.759 1.00 33.56 76 TYR A O 1
ATOM 633 N N . GLN A 1 77 ? -1.442 -26.606 46.703 1.00 34.25 77 GLN A N 1
ATOM 634 C CA . GLN A 1 77 ? -2.526 -27.382 46.117 1.00 34.25 77 GLN A CA 1
ATOM 635 C C . GLN A 1 77 ? -3.502 -26.396 45.466 1.00 34.25 77 GLN A C 1
ATOM 637 O O . GLN A 1 77 ? -4.452 -25.932 46.096 1.00 34.25 77 GLN A O 1
ATOM 642 N N . SER A 1 78 ? -3.268 -26.045 44.204 1.00 32.81 78 SER A N 1
ATOM 643 C CA . SER A 1 78 ? -4.234 -25.307 43.402 1.00 32.81 78 SER A CA 1
ATOM 644 C C . SER A 1 78 ? -5.381 -26.250 43.042 1.00 32.81 78 SER A C 1
ATOM 646 O O . SER A 1 78 ? -5.442 -26.858 41.975 1.00 32.81 78 SER A O 1
ATOM 648 N N . ARG A 1 79 ? -6.344 -26.374 43.961 1.00 32.53 79 ARG A N 1
ATOM 649 C CA . ARG A 1 79 ? -7.706 -26.730 43.562 1.00 32.53 79 ARG A CA 1
ATOM 650 C C . ARG A 1 79 ? -8.123 -25.695 42.517 1.00 32.53 79 ARG A C 1
ATOM 652 O O . ARG A 1 79 ? -8.113 -24.503 42.808 1.00 32.53 79 ARG A O 1
ATOM 659 N N . ARG A 1 80 ? -8.458 -26.135 41.300 1.00 35.66 80 ARG A N 1
ATOM 660 C CA . ARG A 1 80 ? -9.152 -25.288 40.320 1.00 35.66 80 ARG A CA 1
ATOM 661 C C . ARG A 1 80 ? -10.526 -24.954 40.884 1.00 35.66 80 ARG A C 1
ATOM 663 O O . ARG A 1 80 ? -11.493 -25.675 40.665 1.00 35.66 80 ARG A O 1
ATOM 670 N N . SER A 1 81 ? -10.597 -23.884 41.649 1.00 30.66 81 SER A N 1
ATOM 671 C CA . SER A 1 81 ? -11.836 -23.231 42.013 1.00 30.66 81 SER A CA 1
ATOM 672 C C . SER A 1 81 ? -12.106 -22.141 40.983 1.00 30.66 81 SER A C 1
ATOM 674 O O . SER A 1 81 ? -11.326 -21.204 40.816 1.00 30.66 81 SER A O 1
ATOM 676 N N . PHE A 1 82 ? -13.224 -22.265 40.272 1.00 38.38 82 PHE A N 1
ATOM 677 C CA . PHE A 1 82 ? -13.818 -21.136 39.566 1.00 38.38 82 PHE A CA 1
ATOM 678 C C . PHE A 1 82 ? -14.333 -20.159 40.628 1.00 38.38 82 PHE A C 1
ATOM 680 O O . PHE A 1 82 ? -15.465 -20.263 41.091 1.00 38.38 82 PHE A O 1
ATOM 687 N N . HIS A 1 83 ? -13.467 -19.260 41.092 1.00 35.50 83 HIS A N 1
ATOM 688 C CA . HIS A 1 83 ? -13.866 -18.177 41.978 1.00 35.50 83 HIS A CA 1
ATOM 689 C C . HIS A 1 83 ? -14.372 -17.003 41.137 1.00 35.50 83 HIS A C 1
ATOM 691 O O . HIS A 1 83 ? -13.592 -16.287 40.521 1.00 35.50 83 HIS A O 1
ATOM 697 N N . THR A 1 84 ? -15.685 -16.780 41.160 1.00 38.94 84 THR A N 1
ATOM 698 C CA . THR A 1 84 ? -16.368 -15.566 40.677 1.00 38.94 84 THR A CA 1
ATOM 699 C C . THR A 1 84 ? -16.286 -14.405 41.675 1.00 38.94 84 THR A C 1
ATOM 701 O O . THR A 1 84 ? -17.099 -13.487 41.626 1.00 38.94 84 THR A O 1
ATOM 704 N N . ASN A 1 85 ? -15.316 -14.413 42.592 1.00 37.41 85 ASN A N 1
ATOM 705 C CA . ASN A 1 85 ? -15.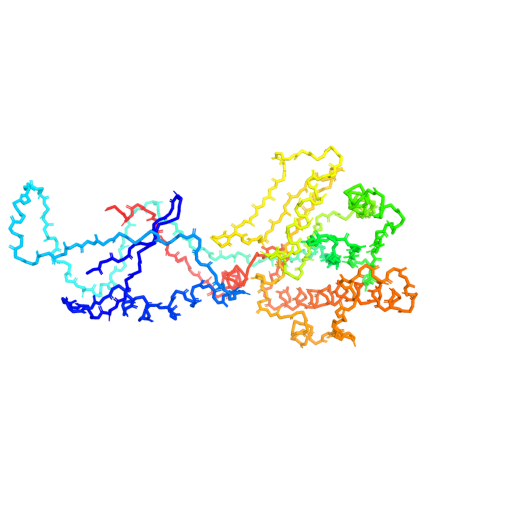092 -13.268 43.465 1.00 37.41 85 ASN A CA 1
ATOM 706 C C . ASN A 1 85 ? -14.217 -12.265 42.724 1.00 37.41 85 ASN A C 1
ATOM 708 O O . ASN A 1 85 ? -12.999 -12.427 42.639 1.00 37.41 85 ASN A O 1
ATOM 712 N N . SER A 1 86 ? -14.855 -11.218 42.199 1.00 41.41 86 SER A N 1
ATOM 713 C CA . SER A 1 86 ? -14.186 -9.976 41.836 1.00 41.41 86 SER A CA 1
ATOM 714 C C . SER A 1 86 ? -13.369 -9.521 43.042 1.00 41.41 86 SER A C 1
ATOM 716 O O . SER A 1 86 ? -13.923 -9.057 44.041 1.00 41.41 86 SER A O 1
ATOM 718 N N . LEU A 1 87 ? -12.052 -9.708 42.980 1.00 41.19 87 LEU A N 1
ATOM 719 C CA . LEU A 1 87 ? -11.134 -9.127 43.945 1.00 41.19 87 LEU A CA 1
ATOM 720 C C . LEU A 1 87 ? -11.399 -7.622 43.953 1.00 41.19 87 LEU A C 1
ATOM 722 O O . LEU A 1 87 ? -11.058 -6.920 43.001 1.00 41.19 87 LEU A O 1
ATOM 726 N N . ILE A 1 88 ? -12.004 -7.139 45.040 1.00 42.91 88 ILE A N 1
ATOM 727 C CA . ILE A 1 88 ? -11.964 -5.737 45.454 1.00 42.91 88 ILE A CA 1
ATOM 728 C C . ILE A 1 88 ? -10.506 -5.481 45.840 1.00 42.91 88 ILE A C 1
ATOM 730 O O . ILE A 1 88 ? -10.114 -5.459 47.002 1.00 42.91 88 ILE A O 1
ATOM 734 N N . SER A 1 89 ? -9.661 -5.429 44.819 1.00 41.56 89 SER A N 1
ATOM 735 C CA . SER A 1 89 ? -8.261 -5.109 44.939 1.00 41.56 89 SER A CA 1
ATOM 736 C C . SER A 1 89 ? -8.183 -3.595 44.973 1.00 41.56 89 SER A C 1
ATOM 738 O O . SER A 1 89 ? -8.371 -2.924 43.962 1.00 41.56 89 SER A O 1
ATOM 740 N N . THR A 1 90 ? -7.862 -3.054 46.141 1.00 46.34 90 THR A N 1
ATOM 741 C CA . THR A 1 90 ? -7.459 -1.659 46.364 1.00 46.34 90 THR A CA 1
ATOM 742 C C . THR A 1 90 ? -6.138 -1.298 45.655 1.00 46.34 90 THR A C 1
ATOM 744 O O . THR A 1 90 ? -5.536 -0.261 45.938 1.00 46.34 90 THR A O 1
ATOM 747 N N . SER A 1 91 ? -5.665 -2.122 44.709 1.00 49.16 91 SER A N 1
ATOM 748 C CA . SER A 1 91 ? -4.469 -1.868 43.913 1.00 49.16 91 SER A CA 1
ATOM 749 C C . SER A 1 91 ? -4.713 -0.742 42.908 1.00 49.16 91 SER A C 1
ATOM 751 O O . SER A 1 91 ? -5.451 -0.907 41.937 1.00 49.16 91 SER A O 1
ATOM 753 N N . LYS A 1 92 ? -4.014 0.377 43.107 1.00 54.78 92 LYS A N 1
ATOM 754 C CA . LYS A 1 92 ? -3.986 1.552 42.221 1.00 54.78 92 LYS A CA 1
ATOM 755 C C . LYS A 1 92 ? -3.468 1.288 40.791 1.00 54.78 92 LYS A C 1
ATOM 757 O O . LYS A 1 92 ? -3.568 2.185 39.964 1.00 54.78 92 LYS A O 1
ATOM 762 N N . ASP A 1 93 ? -3.009 0.074 40.475 1.00 57.69 93 ASP A N 1
ATOM 763 C CA . ASP A 1 93 ? -2.315 -0.250 39.217 1.00 57.69 93 ASP A CA 1
ATOM 764 C C . ASP A 1 93 ? -3.043 -1.311 38.366 1.00 57.69 93 ASP A C 1
ATOM 766 O O . ASP A 1 93 ? -2.416 -2.188 37.765 1.00 57.69 93 ASP A O 1
ATOM 770 N N . LEU A 1 94 ? -4.378 -1.286 38.323 1.00 64.94 94 LEU A N 1
ATOM 771 C CA . LEU A 1 94 ? -5.112 -2.055 37.316 1.00 64.94 94 LEU A CA 1
ATOM 772 C C . LEU A 1 94 ? -5.145 -1.255 36.010 1.00 64.94 94 LEU A C 1
ATOM 774 O O . LEU A 1 94 ? -5.653 -0.135 35.961 1.00 64.94 94 LEU A O 1
ATOM 778 N N . ASN A 1 95 ? -4.601 -1.832 34.939 1.00 80.50 95 ASN A N 1
ATOM 779 C CA . ASN A 1 95 ? -4.825 -1.314 33.595 1.00 80.50 95 ASN A CA 1
ATOM 780 C C . ASN A 1 95 ? -6.244 -1.693 33.169 1.00 80.50 95 ASN A C 1
ATOM 782 O O . ASN A 1 95 ? -6.670 -2.828 33.381 1.00 80.50 95 ASN A O 1
ATOM 786 N N . PHE A 1 96 ? -6.967 -0.768 32.545 1.00 87.25 96 PHE A N 1
ATOM 787 C CA . PHE A 1 96 ? -8.341 -1.000 32.103 1.00 87.25 96 PHE A CA 1
ATOM 788 C C . PHE A 1 96 ? -8.486 -0.741 30.608 1.00 87.25 96 PHE A C 1
ATOM 790 O O . PHE A 1 96 ? -7.988 0.267 30.098 1.00 87.25 96 PHE A O 1
ATOM 797 N N . ILE A 1 97 ? -9.256 -1.588 29.929 1.00 88.81 97 ILE A N 1
ATOM 798 C CA . ILE A 1 97 ? -9.867 -1.223 28.653 1.00 88.81 97 ILE A CA 1
ATOM 799 C C . ILE A 1 97 ? -11.054 -0.327 28.993 1.00 88.81 97 ILE A C 1
ATOM 801 O O . ILE A 1 97 ? -12.010 -0.760 29.633 1.00 88.81 97 ILE A O 1
ATOM 805 N N . LYS A 1 98 ? -10.957 0.942 28.597 1.00 92.12 98 LYS A N 1
ATOM 806 C CA . LYS A 1 98 ? -11.963 1.966 28.896 1.00 92.12 98 LYS A CA 1
ATOM 807 C C . LYS A 1 98 ? -12.870 2.220 27.691 1.00 92.12 98 LYS A C 1
ATOM 809 O O . LYS A 1 98 ? -12.345 2.191 26.565 1.00 92.12 98 LYS A O 1
ATOM 814 N N . PRO A 1 99 ? -14.156 2.556 27.902 1.00 93.00 99 PRO A N 1
ATOM 815 C CA . PRO A 1 99 ? -15.006 3.121 26.859 1.00 93.00 99 PRO A CA 1
ATOM 816 C C . PRO A 1 99 ? -14.311 4.292 26.154 1.00 93.00 99 PRO A C 1
ATOM 818 O O . PRO A 1 99 ? -13.591 5.077 26.782 1.00 93.00 99 PRO A O 1
ATOM 821 N N . LEU A 1 100 ? -14.494 4.400 24.842 1.00 90.75 100 LEU A N 1
ATOM 822 C CA . LEU A 1 100 ? -14.061 5.564 24.076 1.00 90.75 100 LEU A CA 1
ATOM 823 C C . LEU A 1 100 ? -15.205 6.571 24.013 1.00 90.75 100 LEU A C 1
ATOM 825 O O . LEU A 1 100 ? -16.365 6.202 23.863 1.00 90.75 100 LEU A O 1
ATOM 829 N N . LYS A 1 101 ? -14.873 7.860 24.108 1.00 87.00 101 LYS A N 1
ATOM 830 C CA . LYS A 1 101 ? -15.865 8.912 23.898 1.00 87.00 101 LYS A CA 1
ATOM 831 C C . LYS A 1 101 ? -16.232 8.960 22.422 1.00 87.00 101 LYS A C 1
ATOM 833 O O . LYS A 1 101 ? -15.351 9.113 21.579 1.00 87.00 101 LYS A O 1
ATOM 838 N N . THR A 1 102 ? -17.526 8.883 22.152 1.00 82.56 102 THR A N 1
ATOM 839 C CA . THR A 1 102 ? -18.134 9.113 20.845 1.00 82.56 102 THR A CA 1
ATOM 840 C C . THR A 1 102 ? -17.723 10.501 20.334 1.00 82.56 102 THR A C 1
ATOM 842 O O . THR A 1 102 ? -18.054 11.505 20.980 1.00 82.56 102 THR A O 1
ATOM 845 N N . PRO A 1 103 ? -16.943 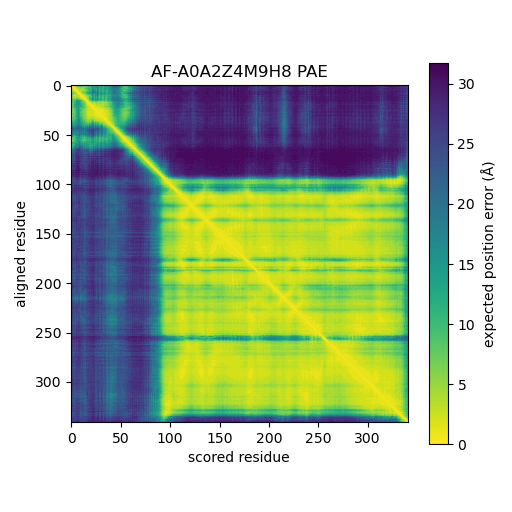10.601 19.245 1.00 82.69 103 PRO A N 1
ATOM 846 C CA . PRO A 1 103 ? -16.573 11.894 18.687 1.00 82.69 103 PRO A CA 1
ATOM 847 C C . PRO A 1 103 ? -17.820 12.606 18.153 1.00 82.69 103 PRO A C 1
ATOM 849 O O . PRO A 1 103 ? -18.706 11.985 17.576 1.00 82.69 103 PRO A O 1
ATOM 852 N N . LYS A 1 104 ? -17.895 13.931 18.332 1.00 78.06 104 LYS A N 1
ATOM 853 C CA . LYS A 1 104 ? -18.992 14.729 17.753 1.00 78.06 104 LYS A CA 1
ATOM 854 C C . LYS A 1 104 ? -18.906 14.791 16.226 1.00 78.06 104 LYS A C 1
ATOM 856 O O . LYS A 1 104 ? -19.933 14.838 15.564 1.00 78.06 104 LYS A O 1
ATOM 861 N N . ILE A 1 105 ? -17.682 14.825 15.700 1.00 80.94 105 ILE A N 1
ATOM 862 C CA . ILE A 1 105 ? -17.354 14.848 14.274 1.00 80.94 105 ILE A CA 1
ATOM 863 C C . ILE A 1 105 ? -16.148 13.929 14.090 1.00 80.94 105 ILE A C 1
ATOM 865 O O . ILE A 1 105 ? -15.166 14.048 14.827 1.00 80.94 105 ILE A O 1
ATOM 869 N N . VAL A 1 106 ? -16.227 13.015 13.127 1.00 80.75 106 VAL A N 1
ATOM 870 C CA . VAL A 1 106 ? -15.077 12.224 12.683 1.00 80.75 106 VAL A CA 1
ATOM 871 C C . VAL A 1 106 ? -14.484 12.940 11.478 1.00 80.75 106 VAL A C 1
ATOM 873 O O . VAL A 1 106 ? -15.111 13.001 10.425 1.00 80.75 106 VAL A O 1
ATOM 876 N N . ASN A 1 107 ? -13.291 13.514 11.634 1.00 78.69 107 ASN A N 1
ATOM 877 C CA . ASN A 1 107 ? -12.572 14.075 10.495 1.00 78.69 107 ASN A CA 1
ATOM 878 C C . ASN A 1 107 ? -12.084 12.916 9.628 1.00 78.69 107 ASN A C 1
ATOM 880 O O . ASN A 1 107 ? -11.260 12.125 10.080 1.00 78.69 107 ASN A O 1
ATOM 884 N N . LYS A 1 108 ? -12.607 12.819 8.404 1.00 85.25 108 LYS A N 1
ATOM 885 C CA . LYS A 1 108 ? -12.176 11.823 7.424 1.00 85.25 108 LYS A CA 1
ATOM 886 C C . LYS A 1 108 ? -10.757 12.161 6.975 1.00 85.25 108 LYS A C 1
ATOM 888 O O . LYS A 1 108 ? -10.547 13.120 6.233 1.00 85.25 108 LYS A O 1
ATOM 893 N N . THR A 1 109 ? -9.789 11.400 7.471 1.00 88.38 109 THR A N 1
ATOM 894 C CA . THR A 1 109 ? -8.392 11.512 7.052 1.00 88.38 109 THR A CA 1
ATOM 895 C C . THR A 1 109 ? -8.261 11.106 5.584 1.00 88.38 109 THR A C 1
ATOM 897 O O . THR A 1 109 ? -8.973 10.217 5.111 1.00 88.38 109 THR A O 1
ATOM 900 N N . LEU A 1 110 ? -7.365 11.766 4.849 1.00 90.19 110 LEU A N 1
ATOM 901 C CA . LEU A 1 110 ? -7.152 11.461 3.441 1.00 90.19 110 LEU A CA 1
ATOM 902 C C . LEU A 1 110 ? -6.545 10.063 3.284 1.00 90.19 110 LEU A C 1
ATOM 904 O O . LEU A 1 110 ? -5.513 9.747 3.881 1.00 90.19 110 LEU A O 1
ATOM 908 N N . LEU A 1 111 ? -7.172 9.264 2.426 1.00 94.06 111 LEU A N 1
ATOM 909 C CA . LEU A 1 111 ? -6.722 7.931 2.067 1.00 94.06 111 LEU A CA 1
ATOM 910 C C . LEU A 1 111 ? -6.156 7.945 0.646 1.00 94.06 111 LEU A C 1
ATOM 912 O O . LEU A 1 111 ? -6.761 8.500 -0.272 1.00 94.06 111 LEU A O 1
ATOM 916 N N . ALA A 1 112 ? -5.002 7.315 0.482 1.00 97.25 112 ALA A N 1
ATOM 917 C CA . ALA A 1 112 ? -4.430 6.972 -0.807 1.00 97.25 112 ALA A CA 1
ATOM 918 C C . ALA A 1 112 ? -4.033 5.496 -0.808 1.00 97.25 112 ALA A C 1
ATOM 920 O O . ALA A 1 112 ? -4.070 4.815 0.218 1.00 97.25 112 ALA A O 1
ATOM 921 N N . THR A 1 113 ? -3.653 4.999 -1.971 1.00 97.88 113 THR A N 1
ATOM 922 C CA . THR A 1 113 ? -3.234 3.616 -2.169 1.00 97.88 113 THR A CA 1
ATOM 923 C C . THR A 1 113 ? -2.015 3.566 -3.057 1.00 97.88 113 THR A C 1
ATOM 925 O O . THR A 1 113 ? -1.846 4.429 -3.919 1.00 97.88 113 THR A O 1
ATOM 928 N N . ILE A 1 114 ? -1.171 2.571 -2.837 1.00 97.56 114 ILE A N 1
ATOM 929 C CA . ILE A 1 114 ? -0.010 2.313 -3.671 1.00 97.56 114 ILE A CA 1
ATOM 930 C C . ILE A 1 114 ? 0.082 0.821 -3.965 1.00 97.56 114 ILE A C 1
ATOM 932 O O . ILE A 1 114 ? -0.228 -0.004 -3.104 1.00 97.56 114 ILE A O 1
ATOM 936 N N . ASP A 1 115 ? 0.485 0.511 -5.185 1.00 96.69 115 ASP A N 1
ATOM 937 C CA . ASP A 1 115 ? 0.638 -0.841 -5.702 1.00 96.69 115 ASP A CA 1
ATOM 938 C C . ASP A 1 115 ? 1.910 -0.931 -6.554 1.00 96.69 115 ASP A C 1
ATOM 940 O O . ASP A 1 115 ? 2.384 0.086 -7.084 1.00 96.69 115 ASP A O 1
ATOM 944 N N . LEU A 1 116 ? 2.491 -2.125 -6.629 1.00 95.88 116 LEU A N 1
ATOM 945 C CA . LEU A 1 116 ? 3.789 -2.382 -7.243 1.00 95.88 116 LEU A CA 1
ATOM 946 C C . LEU A 1 116 ? 3.724 -3.633 -8.105 1.00 95.88 116 LEU A C 1
ATOM 948 O O . LEU A 1 116 ? 3.206 -4.654 -7.676 1.00 95.88 116 LEU A O 1
ATOM 952 N N . GLU A 1 117 ? 4.382 -3.590 -9.258 1.00 95.81 117 GLU A N 1
ATOM 953 C CA . GLU A 1 117 ? 4.611 -4.789 -10.060 1.00 95.81 117 GLU A CA 1
ATOM 954 C C . GLU A 1 117 ? 6.098 -5.031 -10.255 1.00 95.81 117 GLU A C 1
ATOM 956 O O . GLU A 1 117 ? 6.901 -4.095 -10.377 1.00 95.81 117 GLU A O 1
ATOM 961 N N . THR A 1 118 ? 6.469 -6.306 -10.320 1.00 95.69 118 THR A N 1
ATOM 962 C CA . THR A 1 118 ? 7.858 -6.736 -10.454 1.00 95.69 118 THR A CA 1
ATOM 963 C C . THR A 1 118 ? 8.068 -7.633 -11.664 1.00 95.69 118 THR A C 1
ATOM 965 O O . THR A 1 118 ? 7.143 -8.279 -12.160 1.00 95.69 118 THR A O 1
ATOM 968 N N . ILE A 1 119 ? 9.324 -7.722 -12.099 1.00 95.94 119 ILE A N 1
ATOM 969 C CA . ILE A 1 119 ? 9.796 -8.764 -13.017 1.00 95.94 119 ILE A CA 1
ATOM 970 C C . ILE A 1 119 ? 10.868 -9.620 -12.358 1.00 95.94 119 ILE A C 1
ATOM 972 O O . ILE A 1 119 ? 11.598 -9.151 -11.482 1.00 95.94 119 ILE A O 1
ATOM 976 N N . GLU A 1 120 ? 11.031 -10.836 -12.864 1.00 94.12 120 GLU A N 1
ATOM 977 C CA . GLU A 1 120 ? 12.198 -11.660 -12.598 1.00 94.12 120 GLU A CA 1
ATOM 978 C C . GLU A 1 120 ? 13.361 -11.273 -13.527 1.00 94.12 120 GLU A C 1
ATOM 980 O O . GLU A 1 120 ? 13.277 -11.367 -14.756 1.00 94.12 120 GLU A O 1
ATOM 985 N N . LEU A 1 121 ? 14.478 -10.857 -12.932 1.00 90.69 121 LEU A N 1
ATOM 986 C CA . LEU A 1 121 ? 15.739 -10.597 -13.618 1.00 90.69 121 LEU A CA 1
ATOM 987 C C . LEU A 1 121 ? 16.889 -11.215 -12.819 1.00 90.69 121 LEU A C 1
ATOM 989 O O . LEU A 1 121 ? 17.142 -10.833 -11.678 1.00 90.69 121 LEU A O 1
ATOM 993 N N . ASN A 1 122 ? 17.617 -12.155 -13.427 1.00 89.31 122 ASN A N 1
ATOM 994 C CA . ASN A 1 122 ? 18.748 -12.852 -12.799 1.00 89.31 122 ASN A CA 1
ATOM 995 C C . ASN A 1 122 ? 18.384 -13.496 -11.442 1.00 89.31 122 ASN A C 1
ATOM 997 O O . ASN A 1 122 ? 19.121 -13.340 -10.469 1.00 89.31 122 ASN A O 1
ATOM 1001 N N . ASN A 1 123 ? 17.239 -14.189 -11.377 1.00 89.12 123 ASN A N 1
ATOM 1002 C CA . ASN A 1 123 ? 16.661 -14.803 -10.169 1.00 89.12 123 ASN A CA 1
ATOM 1003 C C . ASN A 1 123 ? 16.314 -13.813 -9.039 1.00 89.12 123 ASN A C 1
ATOM 1005 O O . ASN A 1 123 ? 16.088 -14.227 -7.903 1.00 89.12 123 ASN A O 1
ATOM 1009 N N . ASN A 1 124 ? 16.269 -12.511 -9.332 1.00 88.56 124 ASN A N 1
ATOM 1010 C CA . ASN A 1 124 ? 15.819 -11.481 -8.404 1.00 88.56 124 ASN A CA 1
ATOM 1011 C C . ASN A 1 124 ? 14.513 -10.869 -8.903 1.00 88.56 124 ASN A C 1
ATOM 1013 O O . ASN A 1 124 ? 14.340 -10.658 -10.102 1.00 88.56 124 ASN A O 1
ATOM 1017 N N . GLN A 1 125 ? 13.619 -10.539 -7.976 1.00 93.25 125 GLN A N 1
ATOM 1018 C CA . GLN A 1 125 ? 12.434 -9.741 -8.277 1.00 93.25 125 GLN A CA 1
ATOM 1019 C C . GLN A 1 125 ? 12.799 -8.257 -8.204 1.00 93.25 125 GLN A C 1
ATOM 1021 O O . GLN A 1 125 ? 13.407 -7.809 -7.229 1.00 93.25 125 GLN A O 1
ATOM 1026 N N . ILE A 1 126 ? 12.459 -7.506 -9.248 1.00 94.31 126 ILE A N 1
ATOM 1027 C CA . ILE A 1 126 ? 12.790 -6.085 -9.390 1.00 94.31 126 ILE A CA 1
ATOM 1028 C C . ILE A 1 126 ? 11.502 -5.304 -9.652 1.00 94.31 126 ILE A C 1
ATOM 1030 O O . ILE A 1 126 ? 10.783 -5.680 -10.577 1.00 94.31 126 ILE A O 1
ATOM 1034 N N . PRO A 1 127 ? 11.207 -4.226 -8.900 1.00 96.00 127 PRO A N 1
ATOM 1035 C CA . PRO A 1 127 ? 10.039 -3.395 -9.158 1.00 96.00 127 PRO A CA 1
ATOM 1036 C C . PRO A 1 127 ? 10.206 -2.651 -10.480 1.00 96.00 127 PRO A C 1
ATOM 1038 O O . PRO A 1 127 ? 11.223 -1.991 -10.708 1.00 96.00 127 PRO A O 1
ATOM 1041 N N . ILE A 1 128 ? 9.204 -2.765 -11.347 1.00 97.38 128 ILE A N 1
ATOM 1042 C CA . ILE A 1 128 ? 9.197 -2.144 -12.673 1.00 97.38 128 ILE A CA 1
ATOM 1043 C C . ILE A 1 128 ? 8.111 -1.093 -12.846 1.00 97.38 128 ILE A C 1
ATOM 1045 O O . ILE A 1 128 ? 8.239 -0.244 -13.724 1.00 97.38 128 ILE A O 1
ATOM 1049 N N . SER A 1 129 ? 7.068 -1.117 -12.021 1.00 97.69 129 SER A N 1
ATOM 1050 C CA . SER A 1 129 ? 6.071 -0.057 -11.980 1.00 97.69 129 SER A CA 1
ATOM 1051 C C . SER A 1 129 ? 5.657 0.253 -10.552 1.00 97.69 129 SER A C 1
ATOM 1053 O O . SER A 1 129 ? 5.739 -0.588 -9.655 1.00 97.69 129 SER A O 1
ATOM 1055 N N . ILE A 1 130 ? 5.220 1.494 -10.361 1.00 98.31 130 ILE A N 1
ATOM 1056 C CA . ILE A 1 130 ? 4.590 1.953 -9.131 1.00 98.31 130 ILE A CA 1
ATOM 1057 C C . ILE A 1 130 ? 3.326 2.711 -9.523 1.00 98.31 130 ILE A C 1
ATOM 1059 O O . ILE A 1 130 ? 3.382 3.659 -10.314 1.00 98.31 130 ILE A O 1
ATOM 1063 N N . SER A 1 131 ? 2.198 2.319 -8.942 1.00 98.19 131 SER A N 1
ATOM 1064 C CA . SER A 1 131 ? 0.901 2.967 -9.130 1.00 98.19 131 SER A CA 1
ATOM 1065 C C . SER A 1 131 ? 0.457 3.582 -7.816 1.00 98.19 131 SER A C 1
ATOM 1067 O O . SER A 1 131 ? 0.312 2.877 -6.826 1.00 98.19 131 SER A O 1
ATOM 1069 N N . PHE A 1 132 ? 0.218 4.890 -7.790 1.00 98.25 132 PHE A N 1
ATOM 1070 C CA . PHE A 1 132 ? -0.273 5.612 -6.620 1.00 98.25 132 PHE A CA 1
ATOM 1071 C C . PHE A 1 132 ? -1.615 6.264 -6.938 1.00 98.25 132 PHE A C 1
ATOM 1073 O O . PHE A 1 132 ? -1.677 7.179 -7.758 1.00 98.25 132 PHE A O 1
ATOM 1080 N N . SER A 1 133 ? -2.683 5.824 -6.277 1.00 98.00 133 SER A N 1
ATOM 1081 C CA . SER A 1 133 ? -4.036 6.345 -6.479 1.00 98.00 133 SER A CA 1
ATOM 1082 C C . SER A 1 133 ? -4.535 7.084 -5.243 1.00 98.00 133 SER A C 1
ATOM 1084 O O . SER A 1 133 ? -4.414 6.590 -4.122 1.00 98.00 133 SER A O 1
ATOM 1086 N N . TYR A 1 134 ? -5.138 8.254 -5.438 1.00 96.25 134 TYR A N 1
ATOM 1087 C CA . TYR A 1 134 ? -5.662 9.109 -4.371 1.00 96.25 134 TYR A CA 1
ATOM 1088 C C . TYR A 1 134 ? -6.971 9.784 -4.788 1.00 96.25 134 TYR A C 1
ATOM 1090 O O . TYR A 1 134 ? -7.313 9.843 -5.971 1.00 96.25 134 TYR A O 1
ATOM 1098 N N . LEU A 1 135 ? -7.718 10.284 -3.801 1.00 92.31 135 LEU A N 1
ATOM 1099 C CA . LEU A 1 135 ? -8.962 11.016 -4.025 1.00 92.31 135 LEU A CA 1
ATOM 1100 C C . LEU A 1 135 ? -8.723 12.525 -3.901 1.00 92.31 135 LEU A C 1
ATOM 1102 O O . LEU A 1 135 ? -8.241 12.992 -2.871 1.00 92.31 135 LEU A O 1
ATOM 1106 N N . LEU A 1 136 ? -9.117 13.287 -4.919 1.00 88.62 136 LEU A N 1
ATOM 1107 C CA . LEU A 1 136 ? -9.127 14.750 -4.901 1.00 88.62 136 LEU A CA 1
ATOM 1108 C C . LEU A 1 136 ? -10.460 15.241 -5.468 1.00 88.62 136 LEU A C 1
ATOM 1110 O O . LEU A 1 136 ? -10.857 14.832 -6.557 1.00 88.62 136 LEU A O 1
ATOM 1114 N N . ASP A 1 137 ? -11.179 16.071 -4.711 1.00 85.69 137 ASP A N 1
ATOM 1115 C CA . ASP A 1 137 ? -12.486 16.628 -5.100 1.00 85.69 137 ASP A CA 1
ATOM 1116 C C . ASP A 1 137 ? -13.493 15.573 -5.603 1.00 85.69 137 ASP A C 1
ATOM 1118 O O . ASP A 1 137 ? -14.219 15.770 -6.578 1.00 85.69 137 ASP A O 1
ATOM 1122 N N . GLY A 1 138 ? -13.511 14.406 -4.949 1.00 85.62 138 GLY A N 1
ATOM 1123 C CA . GLY A 1 138 ? -14.399 13.290 -5.292 1.00 85.62 138 GLY A CA 1
ATOM 1124 C C . GLY A 1 138 ? -13.995 12.503 -6.543 1.00 85.62 138 GLY A C 1
ATOM 1125 O O . GLY A 1 138 ? -14.720 11.593 -6.941 1.00 85.62 138 GLY A O 1
ATOM 1126 N N . LYS A 1 139 ? -12.846 12.810 -7.155 1.00 92.38 139 LYS A N 1
ATOM 1127 C CA . LYS A 1 139 ? -12.302 12.087 -8.308 1.00 92.38 139 LYS A CA 1
ATOM 1128 C C . LYS A 1 139 ? -11.078 11.279 -7.910 1.00 92.38 139 LYS A C 1
ATOM 1130 O O . LYS A 1 139 ? -10.223 11.756 -7.167 1.00 92.38 139 LYS A O 1
ATOM 1135 N N . ILE A 1 140 ? -10.997 10.058 -8.432 1.00 95.12 140 ILE A N 1
ATOM 1136 C CA . ILE A 1 140 ? -9.801 9.228 -8.304 1.00 95.12 140 ILE A CA 1
ATOM 1137 C C . ILE A 1 140 ? -8.787 9.693 -9.344 1.00 95.12 140 ILE A C 1
ATOM 1139 O O . ILE A 1 140 ? -9.097 9.770 -10.533 1.00 95.12 140 ILE A O 1
ATOM 1143 N N . LEU A 1 141 ? -7.585 10.002 -8.875 1.00 96.44 141 LEU A N 1
ATOM 1144 C CA . LEU A 1 141 ? -6.431 10.347 -9.690 1.00 96.44 141 LEU A CA 1
ATOM 1145 C C . LEU A 1 141 ? -5.322 9.333 -9.421 1.00 96.44 141 LEU A C 1
ATOM 1147 O O . LEU A 1 141 ? -5.152 8.889 -8.285 1.00 96.44 141 LEU A O 1
ATOM 1151 N N . THR A 1 142 ? -4.552 9.005 -10.456 1.00 97.56 142 THR A N 1
ATOM 1152 C CA . THR A 1 142 ? -3.471 8.018 -10.372 1.00 97.56 142 THR A CA 1
ATOM 1153 C C . THR A 1 142 ? -2.180 8.605 -10.925 1.00 97.56 142 THR A C 1
ATOM 1155 O O . THR A 1 142 ? -2.137 9.078 -12.061 1.00 97.56 142 THR A O 1
ATOM 1158 N N . ILE A 1 143 ? -1.117 8.557 -10.125 1.00 98.00 143 ILE A N 1
ATOM 1159 C CA . ILE A 1 143 ? 0.259 8.736 -10.581 1.00 98.00 143 ILE A CA 1
ATOM 1160 C C . ILE A 1 143 ? 0.796 7.350 -10.918 1.00 98.00 143 ILE A C 1
ATOM 1162 O O . ILE A 1 143 ? 0.693 6.427 -10.116 1.00 98.00 143 ILE A O 1
ATOM 1166 N N . PHE A 1 144 ? 1.375 7.215 -12.104 1.00 98.31 144 PHE A N 1
ATOM 1167 C CA . PHE A 1 144 ? 1.993 5.981 -12.560 1.00 98.31 144 PHE A CA 1
ATOM 1168 C C . PHE A 1 144 ? 3.438 6.253 -12.953 1.00 98.31 144 PHE A C 1
ATOM 1170 O O . PHE A 1 144 ? 3.714 7.216 -13.675 1.00 98.31 144 PHE A O 1
ATOM 1177 N N . GLU A 1 145 ? 4.337 5.403 -12.479 1.00 98.25 145 GLU A N 1
ATOM 1178 C CA . GLU A 1 145 ? 5.732 5.370 -12.891 1.00 98.25 145 GLU A CA 1
ATOM 1179 C C . GLU A 1 145 ? 6.053 3.998 -13.468 1.00 98.25 145 GLU A C 1
ATOM 1181 O O . GLU A 1 145 ? 5.682 2.978 -12.890 1.00 98.25 145 GLU A O 1
ATOM 1186 N N . LEU A 1 146 ? 6.766 3.995 -14.591 1.00 98.12 146 LEU A N 1
ATOM 1187 C CA . LEU A 1 146 ? 7.306 2.804 -15.234 1.00 98.12 146 LEU A CA 1
ATOM 1188 C C . LEU A 1 146 ? 8.825 2.943 -15.292 1.00 98.12 146 LEU A C 1
ATOM 1190 O O . LEU A 1 146 ? 9.349 4.029 -15.546 1.00 98.12 146 LEU A O 1
ATOM 1194 N N . ILE A 1 147 ? 9.528 1.844 -15.064 1.00 97.75 147 ILE A N 1
ATOM 1195 C CA . ILE A 1 147 ? 10.983 1.806 -15.091 1.00 97.75 147 ILE A CA 1
ATOM 1196 C C . ILE A 1 147 ? 11.517 2.117 -16.494 1.00 97.75 147 ILE A C 1
ATOM 1198 O O . ILE A 1 147 ? 10.962 1.692 -17.510 1.00 97.75 147 ILE A O 1
ATOM 1202 N N . ASP A 1 148 ? 12.638 2.833 -16.553 1.00 97.19 148 ASP A N 1
ATOM 1203 C CA . ASP A 1 148 ? 13.366 3.029 -17.803 1.00 97.19 148 ASP A CA 1
ATOM 1204 C C . ASP A 1 148 ? 14.021 1.705 -18.217 1.00 97.19 148 ASP A C 1
ATOM 1206 O O . ASP A 1 148 ? 15.011 1.274 -17.624 1.00 97.19 148 ASP A O 1
ATOM 1210 N N . TYR A 1 149 ? 13.477 1.066 -19.256 1.00 96.50 149 TYR A N 1
ATOM 1211 C CA . TYR A 1 149 ? 13.979 -0.207 -19.772 1.00 96.50 149 TYR A CA 1
ATOM 1212 C C . TYR A 1 149 ? 15.437 -0.132 -20.250 1.00 96.50 149 TYR A C 1
ATOM 1214 O O . TYR A 1 149 ? 16.218 -1.060 -20.032 1.00 96.50 149 TYR A O 1
ATOM 1222 N N . SER A 1 150 ? 15.837 0.979 -20.874 1.00 96.56 150 SER A N 1
ATOM 1223 C CA . SER A 1 150 ? 17.205 1.140 -21.376 1.00 96.56 150 SER A CA 1
ATOM 1224 C C . SER A 1 150 ? 18.206 1.251 -20.231 1.00 96.56 150 SER A C 1
ATOM 1226 O O . SER A 1 150 ? 19.324 0.742 -20.339 1.00 96.56 150 SER A O 1
ATOM 1228 N N . LEU A 1 151 ? 17.811 1.913 -19.141 1.00 97.06 151 LEU A N 1
ATOM 1229 C CA . LEU A 1 151 ? 18.617 1.992 -17.931 1.00 97.06 151 LEU A CA 1
ATOM 1230 C C . LEU A 1 151 ? 18.607 0.671 -17.161 1.00 97.06 151 LEU A C 1
ATOM 1232 O O . LEU A 1 151 ? 19.670 0.234 -16.739 1.00 97.06 151 LEU A O 1
ATOM 1236 N N . LEU A 1 152 ? 17.459 -0.000 -17.053 1.00 96.31 152 LEU A N 1
ATOM 1237 C CA . LEU A 1 152 ? 17.323 -1.305 -16.401 1.00 96.31 152 LEU A CA 1
ATOM 1238 C C . LEU A 1 152 ? 18.309 -2.336 -16.967 1.00 96.31 152 LEU A C 1
ATOM 1240 O O . LEU A 1 152 ? 18.903 -3.092 -16.208 1.00 96.31 152 LEU A O 1
ATOM 1244 N N . LEU A 1 153 ? 18.532 -2.347 -18.285 1.00 94.50 153 LEU A N 1
ATOM 1245 C CA . LEU A 1 153 ? 19.499 -3.255 -18.915 1.00 94.50 153 LEU A CA 1
ATOM 1246 C C . LEU A 1 153 ? 20.968 -2.924 -18.602 1.00 94.50 153 LEU A C 1
ATOM 1248 O O . LEU A 1 153 ? 21.824 -3.798 -18.733 1.00 94.50 153 LEU A O 1
ATOM 1252 N N . LYS A 1 154 ? 21.278 -1.674 -18.243 1.00 96.31 154 LYS A N 1
ATOM 1253 C CA . LYS A 1 154 ? 22.651 -1.192 -18.008 1.00 96.31 154 LYS A CA 1
ATOM 1254 C C . LYS A 1 154 ? 23.012 -1.151 -16.526 1.00 96.31 154 LYS A C 1
ATOM 1256 O O . LYS A 1 154 ? 24.127 -1.508 -16.166 1.00 96.31 154 LYS A O 1
ATOM 1261 N N . ASP A 1 155 ? 22.082 -0.683 -15.704 1.00 96.19 155 ASP A N 1
ATOM 1262 C CA . ASP A 1 155 ? 22.230 -0.441 -14.272 1.00 96.19 155 ASP A CA 1
ATOM 1263 C C . ASP A 1 155 ? 20.860 -0.620 -13.576 1.00 96.19 155 ASP A C 1
ATOM 1265 O O . ASP A 1 155 ? 20.121 0.354 -13.371 1.00 96.19 155 ASP A O 1
ATOM 1269 N N . PRO A 1 156 ? 20.482 -1.875 -13.252 1.00 94.31 156 PRO A N 1
ATOM 1270 C CA . PRO A 1 156 ? 19.194 -2.188 -12.635 1.00 94.31 156 PRO A CA 1
ATOM 1271 C C . PRO A 1 156 ? 18.955 -1.463 -11.308 1.00 94.31 156 PRO A C 1
ATOM 1273 O O . PRO A 1 156 ? 17.837 -1.037 -11.027 1.00 94.31 156 PRO A O 1
ATOM 1276 N N . GLU A 1 157 ? 19.996 -1.313 -10.489 1.00 93.50 157 GLU A N 1
ATOM 1277 C CA . GLU A 1 157 ? 19.895 -0.692 -9.168 1.00 93.50 157 GLU A CA 1
ATOM 1278 C C . GLU A 1 157 ? 19.557 0.794 -9.296 1.00 93.50 157 GLU A C 1
ATOM 1280 O O . GLU A 1 157 ? 18.605 1.283 -8.682 1.00 93.50 157 GLU A O 1
ATOM 1285 N N . ASN A 1 158 ? 20.264 1.510 -10.172 1.00 95.69 158 ASN A N 1
ATOM 1286 C CA . ASN A 1 158 ? 19.966 2.913 -10.418 1.00 95.69 158 ASN A CA 1
ATOM 1287 C C . ASN A 1 158 ? 18.595 3.113 -11.088 1.00 95.69 158 ASN A C 1
ATOM 1289 O O . ASN A 1 158 ? 17.910 4.087 -10.776 1.00 95.69 158 ASN A O 1
ATOM 1293 N N . ALA A 1 159 ? 18.163 2.197 -11.962 1.00 96.88 159 ALA A N 1
ATOM 1294 C CA . ALA A 1 159 ? 16.825 2.239 -12.555 1.00 96.88 159 ALA A CA 1
ATOM 1295 C C . ALA A 1 159 ? 15.721 2.160 -11.483 1.00 96.88 159 ALA A C 1
ATOM 1297 O O . ALA A 1 159 ? 14.798 2.980 -11.482 1.00 96.88 159 ALA A O 1
ATOM 1298 N N . VAL A 1 160 ? 15.861 1.237 -10.523 1.00 96.19 160 VAL A N 1
ATOM 1299 C CA . VAL A 1 160 ? 14.947 1.100 -9.375 1.00 96.19 160 VAL A CA 1
ATOM 1300 C C . VAL A 1 160 ? 14.989 2.330 -8.465 1.00 96.19 160 VAL A C 1
ATOM 1302 O O . VAL A 1 160 ? 13.958 2.841 -8.028 1.00 96.19 160 VAL A O 1
ATOM 1305 N N . ARG A 1 161 ? 16.178 2.864 -8.191 1.00 96.25 161 ARG A N 1
ATOM 1306 C CA . ARG A 1 161 ? 16.314 4.070 -7.370 1.00 96.25 161 ARG A CA 1
ATOM 1307 C C . ARG A 1 161 ? 15.609 5.274 -8.006 1.00 96.25 161 ARG A C 1
ATOM 1309 O O . ARG A 1 161 ? 14.988 6.073 -7.304 1.00 96.25 161 ARG A O 1
ATOM 1316 N N . LEU A 1 162 ? 15.695 5.416 -9.331 1.00 97.12 162 LEU A N 1
ATOM 1317 C CA . LEU A 1 162 ? 15.065 6.521 -10.055 1.00 97.12 162 LEU A CA 1
ATOM 1318 C C . LEU A 1 162 ? 13.541 6.415 -10.095 1.00 97.12 162 LEU A C 1
ATOM 1320 O O . LEU A 1 162 ? 12.886 7.440 -9.910 1.00 97.12 162 LEU A O 1
ATOM 1324 N N . ILE A 1 163 ? 12.967 5.220 -10.277 1.00 97.38 163 ILE A N 1
ATOM 1325 C CA . ILE A 1 163 ? 11.503 5.068 -10.262 1.00 97.38 163 ILE A CA 1
ATOM 1326 C C . ILE A 1 163 ? 10.921 5.452 -8.889 1.00 97.38 163 ILE A C 1
ATOM 1328 O O . ILE A 1 163 ? 9.948 6.206 -8.826 1.00 97.38 163 ILE A O 1
ATOM 1332 N N . TRP A 1 164 ? 11.580 5.060 -7.789 1.00 97.25 164 TRP A N 1
ATOM 1333 C CA . TRP A 1 164 ? 11.202 5.477 -6.433 1.00 97.25 164 TRP A CA 1
ATOM 1334 C C . TRP A 1 164 ? 11.350 6.980 -6.220 1.00 97.25 164 TRP A C 1
ATOM 1336 O O . TRP A 1 164 ? 10.430 7.629 -5.721 1.00 97.25 164 TRP A O 1
ATOM 1346 N N . LEU A 1 165 ? 12.484 7.558 -6.622 1.00 97.06 165 LEU A N 1
ATOM 1347 C CA . LEU A 1 165 ? 12.717 8.995 -6.500 1.00 97.06 165 LEU A CA 1
ATOM 1348 C C . LEU A 1 165 ? 11.662 9.806 -7.264 1.00 97.06 165 LEU A C 1
ATOM 1350 O O . LEU A 1 165 ? 11.134 10.781 -6.727 1.00 97.06 165 LEU A O 1
ATOM 1354 N N . ASN A 1 166 ? 11.339 9.400 -8.492 1.00 97.50 166 ASN A N 1
ATOM 1355 C CA . ASN A 1 166 ? 10.340 10.063 -9.325 1.00 97.50 166 ASN A CA 1
ATOM 1356 C C . ASN A 1 166 ? 8.948 9.975 -8.694 1.00 97.50 166 ASN A C 1
ATOM 1358 O O . ASN A 1 166 ? 8.310 11.013 -8.502 1.00 97.50 166 ASN A O 1
ATOM 1362 N N . MET A 1 167 ? 8.528 8.775 -8.277 1.00 97.50 167 MET A N 1
ATOM 1363 C CA . MET A 1 167 ? 7.240 8.573 -7.612 1.00 97.50 167 MET A CA 1
ATOM 1364 C C . MET A 1 167 ? 7.117 9.444 -6.356 1.00 97.50 167 MET A C 1
ATOM 1366 O O . MET A 1 167 ? 6.158 10.195 -6.193 1.00 97.50 167 MET A O 1
ATOM 1370 N N . MET A 1 168 ? 8.121 9.405 -5.481 1.00 95.31 168 MET A N 1
ATOM 1371 C CA . MET A 1 168 ? 8.081 10.107 -4.198 1.00 95.31 168 MET A CA 1
ATOM 1372 C C . MET A 1 168 ? 8.189 11.626 -4.346 1.00 95.31 168 MET A C 1
ATOM 1374 O O . MET A 1 168 ? 7.637 12.360 -3.526 1.00 95.31 168 MET A O 1
ATOM 1378 N N . ASN A 1 169 ? 8.862 12.123 -5.389 1.00 95.75 169 ASN A N 1
ATOM 1379 C CA . ASN A 1 169 ? 8.817 13.541 -5.743 1.00 95.75 169 ASN A CA 1
ATOM 1380 C C . ASN A 1 169 ? 7.407 13.951 -6.175 1.00 95.75 169 ASN A C 1
ATOM 1382 O O . ASN A 1 169 ? 6.870 14.897 -5.606 1.00 95.75 169 ASN A O 1
ATOM 1386 N N . LYS A 1 170 ? 6.773 13.197 -7.083 1.00 96.38 170 LYS A N 1
ATOM 1387 C CA . LYS A 1 170 ? 5.402 13.487 -7.525 1.00 96.38 170 LYS A CA 1
ATOM 1388 C C . LYS A 1 170 ? 4.401 13.441 -6.368 1.00 96.38 170 LYS A C 1
ATOM 1390 O O . LYS A 1 170 ? 3.573 14.337 -6.265 1.00 96.38 170 LYS A O 1
ATOM 1395 N N . ILE A 1 171 ? 4.499 12.456 -5.469 1.00 94.75 171 ILE A N 1
ATOM 1396 C CA . ILE A 1 171 ? 3.657 12.379 -4.259 1.00 94.75 171 ILE A CA 1
ATOM 1397 C C . ILE A 1 171 ? 3.881 13.597 -3.355 1.00 94.75 171 ILE A C 1
ATOM 1399 O O . ILE A 1 171 ? 2.920 14.167 -2.842 1.00 94.75 171 ILE A O 1
ATOM 1403 N N . ASN A 1 172 ? 5.133 14.017 -3.158 1.00 92.94 172 ASN A N 1
ATOM 1404 C CA . ASN A 1 172 ? 5.433 15.193 -2.346 1.00 92.94 172 ASN A CA 1
ATOM 1405 C C . ASN A 1 172 ? 4.866 16.482 -2.964 1.00 92.94 172 ASN A C 1
ATOM 1407 O O . ASN A 1 172 ? 4.346 17.324 -2.237 1.00 92.94 172 ASN A O 1
ATOM 1411 N N . ASP A 1 173 ? 4.916 16.619 -4.290 1.00 93.88 173 ASP A N 1
ATOM 1412 C CA . ASP A 1 173 ? 4.416 17.799 -5.007 1.00 93.88 173 ASP A CA 1
ATOM 1413 C C . ASP A 1 173 ? 2.888 17.956 -4.903 1.00 93.88 173 ASP A C 1
ATOM 1415 O O . ASP A 1 173 ? 2.372 19.072 -4.988 1.00 93.88 173 ASP A O 1
ATOM 1419 N N . LEU A 1 174 ? 2.159 16.866 -4.632 1.00 92.06 174 LEU A N 1
ATOM 1420 C CA . LEU A 1 174 ? 0.726 16.918 -4.326 1.00 92.06 174 LEU A CA 1
ATOM 1421 C C . LEU A 1 174 ? 0.415 17.603 -2.984 1.00 92.06 174 LEU A C 1
ATOM 1423 O O . LEU A 1 174 ? -0.730 17.989 -2.761 1.00 92.06 174 LEU A O 1
ATOM 1427 N N . ASN A 1 175 ? 1.399 17.742 -2.085 1.00 87.88 175 ASN A N 1
ATOM 1428 C CA . ASN A 1 175 ? 1.235 18.328 -0.748 1.00 87.88 175 ASN A CA 1
ATOM 1429 C C . ASN A 1 175 ? 0.074 17.703 0.057 1.00 87.88 175 ASN A C 1
ATOM 1431 O O . ASN A 1 175 ? -0.698 18.395 0.725 1.00 87.88 175 ASN A O 1
ATOM 1435 N N . LEU A 1 176 ? -0.058 16.373 0.000 1.00 82.50 176 LEU A N 1
ATOM 1436 C CA . LEU A 1 176 ? -1.112 15.641 0.705 1.00 82.50 176 LEU A CA 1
ATOM 1437 C C . LEU A 1 176 ? -0.846 15.612 2.221 1.00 82.50 176 LEU A C 1
ATOM 1439 O O . LEU A 1 176 ? -0.191 14.711 2.748 1.00 82.50 176 LEU A O 1
ATOM 1443 N N . HIS A 1 177 ? -1.357 16.604 2.948 1.00 78.88 177 HIS A N 1
ATOM 1444 C CA . HIS A 1 177 ? -1.229 16.653 4.404 1.00 78.88 177 HIS A CA 1
ATOM 1445 C C . HIS A 1 177 ? -2.015 15.521 5.083 1.00 78.88 177 HIS A C 1
ATOM 1447 O O . HIS A 1 177 ? -3.192 15.309 4.798 1.00 78.88 177 HIS A O 1
ATOM 1453 N N . ASN A 1 178 ? -1.377 14.839 6.042 1.00 77.75 178 ASN A N 1
ATOM 1454 C CA . ASN A 1 178 ? -1.970 13.756 6.840 1.00 77.75 178 ASN A CA 1
ATOM 1455 C C . ASN A 1 178 ? -2.543 12.598 6.000 1.00 77.75 178 ASN A C 1
ATOM 1457 O O . ASN A 1 178 ? -3.553 12.008 6.371 1.00 77.75 178 ASN A O 1
ATOM 1461 N N . CYS A 1 179 ? -1.913 12.273 4.872 1.00 88.44 179 CYS A N 1
ATOM 1462 C CA . CYS A 1 179 ? -2.335 11.157 4.034 1.00 88.44 179 CYS A CA 1
ATOM 1463 C C . CYS A 1 179 ? -1.853 9.813 4.597 1.00 88.44 179 CYS A C 1
ATOM 1465 O O . CYS A 1 179 ? -0.681 9.661 4.955 1.00 88.44 179 CYS A O 1
ATOM 1467 N N . VAL A 1 180 ? -2.755 8.832 4.641 1.00 95.06 180 VAL A N 1
ATOM 1468 C CA . VAL A 1 180 ? -2.417 7.429 4.899 1.00 95.06 180 VAL A CA 1
ATOM 1469 C C . VAL A 1 180 ? -2.499 6.653 3.591 1.00 95.06 180 VAL A C 1
ATOM 1471 O O . VAL A 1 180 ? -3.524 6.677 2.910 1.00 95.06 180 VAL A O 1
ATOM 1474 N N . ILE A 1 181 ? -1.409 5.969 3.256 1.00 97.25 181 ILE A N 1
ATOM 1475 C CA . ILE A 1 181 ? -1.229 5.217 2.019 1.00 97.25 181 ILE A CA 1
ATOM 1476 C C . ILE A 1 181 ? -1.412 3.733 2.333 1.00 97.25 181 ILE A C 1
ATOM 1478 O O . ILE A 1 181 ? -0.656 3.160 3.113 1.00 97.25 181 ILE A O 1
ATOM 1482 N N . PHE A 1 182 ? -2.409 3.092 1.742 1.00 97.69 182 PHE A N 1
ATOM 1483 C CA . PHE A 1 182 ? -2.618 1.656 1.896 1.00 97.69 182 PHE A CA 1
ATOM 1484 C C . PHE A 1 182 ? -1.982 0.867 0.758 1.00 97.69 182 PHE A C 1
ATOM 1486 O O . PHE A 1 182 ? -2.031 1.283 -0.396 1.00 97.69 182 PHE A O 1
ATOM 1493 N N . THR A 1 183 ? -1.457 -0.307 1.080 1.00 96.69 183 THR A N 1
ATOM 1494 C CA . THR A 1 183 ? -1.109 -1.333 0.093 1.00 96.69 183 THR A CA 1
ATOM 1495 C C . THR A 1 183 ? -1.973 -2.562 0.327 1.00 96.69 183 THR A C 1
ATOM 1497 O O . THR A 1 183 ? -2.524 -2.764 1.420 1.00 96.69 183 THR A O 1
ATOM 1500 N N . HIS A 1 184 ? -2.121 -3.398 -0.693 1.00 92.31 184 HIS A N 1
ATOM 1501 C CA . HIS A 1 184 ? -2.808 -4.670 -0.555 1.00 92.31 184 HIS A CA 1
ATOM 1502 C C . HIS A 1 184 ? -1.788 -5.795 -0.473 1.00 92.31 184 HIS A C 1
ATOM 1504 O O . HIS A 1 184 ? -1.544 -6.434 -1.487 1.00 92.31 184 HIS A O 1
ATOM 1510 N N . ASN A 1 185 ? -1.255 -6.019 0.745 1.00 86.88 185 ASN A N 1
ATOM 1511 C CA . ASN A 1 185 ? -0.184 -6.963 1.121 1.00 86.88 185 ASN A CA 1
ATOM 1512 C C . ASN A 1 185 ? 1.143 -6.286 1.530 1.00 86.88 185 ASN A C 1
ATOM 1514 O O . ASN A 1 185 ? 2.229 -6.765 1.189 1.00 86.88 185 ASN A O 1
ATOM 1518 N N . LEU A 1 186 ? 1.080 -5.211 2.336 1.00 90.56 186 LEU A N 1
ATOM 1519 C CA . LEU A 1 186 ? 2.291 -4.614 2.935 1.00 90.56 186 LEU A CA 1
ATOM 1520 C C . LEU A 1 186 ? 3.065 -5.658 3.739 1.00 90.56 186 LEU A C 1
ATOM 1522 O O . LEU A 1 186 ? 4.289 -5.672 3.715 1.00 90.56 186 LEU A O 1
ATOM 1526 N N . GLY A 1 187 ? 2.346 -6.527 4.455 1.00 81.31 187 GLY A N 1
ATOM 1527 C CA . GLY A 1 187 ? 2.938 -7.505 5.353 1.00 81.31 187 GLY A CA 1
ATOM 1528 C C . GLY A 1 187 ? 3.861 -8.509 4.681 1.00 81.31 187 GLY A C 1
ATOM 1529 O O . GLY A 1 187 ? 4.669 -9.123 5.373 1.00 81.31 187 GLY A O 1
ATOM 1530 N N . SER A 1 188 ? 3.768 -8.669 3.362 1.00 80.44 188 SER A N 1
ATOM 1531 C CA . SER A 1 188 ? 4.570 -9.644 2.633 1.00 80.44 188 SER A CA 1
ATOM 1532 C C . SER A 1 188 ? 5.412 -8.961 1.552 1.00 80.44 188 SER A C 1
ATOM 1534 O O . SER A 1 188 ? 6.352 -8.242 1.871 1.00 80.44 188 SER A O 1
ATOM 1536 N N . PHE A 1 189 ? 5.116 -9.212 0.279 1.00 82.75 189 PHE A N 1
ATOM 1537 C CA . PHE A 1 189 ? 5.992 -8.915 -0.850 1.00 82.75 189 PHE A CA 1
ATOM 1538 C C . PHE A 1 189 ? 6.250 -7.411 -1.028 1.00 82.75 189 PHE A C 1
ATOM 1540 O O . PHE A 1 189 ? 7.405 -6.984 -1.020 1.00 82.75 189 PHE A O 1
ATOM 1547 N N . ASP A 1 190 ? 5.189 -6.605 -1.089 1.00 86.38 190 ASP A N 1
ATOM 1548 C CA . ASP A 1 190 ? 5.288 -5.171 -1.387 1.00 86.38 190 ASP A CA 1
ATOM 1549 C C . ASP A 1 190 ? 6.041 -4.407 -0.304 1.00 86.38 190 ASP A C 1
ATOM 1551 O O . ASP A 1 190 ? 6.823 -3.505 -0.602 1.00 86.38 190 ASP A O 1
ATOM 1555 N N . GLY A 1 191 ? 5.848 -4.784 0.965 1.00 89.12 191 GLY A N 1
ATOM 1556 C CA . GLY A 1 191 ? 6.477 -4.107 2.095 1.00 89.12 191 GLY A CA 1
ATOM 1557 C C . GLY A 1 191 ? 7.994 -4.095 2.010 1.00 89.12 191 GLY A C 1
ATOM 1558 O O . GLY A 1 191 ? 8.600 -3.074 2.324 1.00 89.12 191 GLY A O 1
ATOM 1559 N N . TYR A 1 192 ? 8.617 -5.175 1.527 1.00 90.25 192 TYR A N 1
ATOM 1560 C CA . TYR A 1 192 ? 10.070 -5.215 1.354 1.00 90.25 192 TYR A CA 1
ATOM 1561 C C . TYR A 1 192 ? 10.552 -4.222 0.292 1.00 90.25 192 TYR A C 1
ATOM 1563 O O . TYR A 1 192 ? 11.524 -3.502 0.534 1.00 90.25 192 TYR A O 1
ATOM 1571 N N . PHE A 1 193 ? 9.873 -4.144 -0.856 1.00 93.62 193 PHE A N 1
ATOM 1572 C CA . PHE A 1 193 ? 10.235 -3.209 -1.927 1.00 93.62 193 PHE A CA 1
ATOM 1573 C C . PHE A 1 193 ? 9.974 -1.760 -1.539 1.00 93.62 193 PHE A C 1
ATOM 1575 O O . PHE A 1 193 ? 10.828 -0.912 -1.788 1.00 93.62 193 PHE A O 1
ATOM 1582 N N . ILE A 1 194 ? 8.842 -1.490 -0.885 1.00 94.00 194 ILE A N 1
ATOM 1583 C CA . ILE A 1 194 ? 8.506 -0.164 -0.359 1.00 94.00 194 ILE A CA 1
ATOM 1584 C C . ILE A 1 194 ? 9.551 0.253 0.667 1.00 94.00 194 ILE A C 1
ATOM 1586 O O . ILE A 1 194 ? 10.160 1.308 0.532 1.00 94.00 194 ILE A O 1
ATOM 1590 N N . PHE A 1 195 ? 9.810 -0.581 1.674 1.00 92.69 195 PHE A N 1
ATOM 1591 C CA . PHE A 1 195 ? 10.756 -0.251 2.732 1.00 92.69 195 PHE A CA 1
ATOM 1592 C C . PHE A 1 195 ? 12.157 0.014 2.173 1.00 92.69 195 PHE A C 1
ATOM 1594 O O . PHE A 1 195 ? 12.755 1.042 2.489 1.00 92.69 195 PHE A O 1
ATOM 1601 N N . LYS A 1 196 ? 12.657 -0.862 1.291 1.00 91.62 196 LYS A N 1
ATOM 1602 C CA . LYS A 1 196 ? 13.959 -0.685 0.638 1.00 91.62 196 LYS A CA 1
ATOM 1603 C C . LYS A 1 196 ? 14.001 0.589 -0.212 1.00 91.62 196 LYS A C 1
ATOM 1605 O O . LYS A 1 196 ? 14.890 1.413 -0.019 1.00 91.62 196 LYS A O 1
ATOM 1610 N N . GLY A 1 197 ? 13.026 0.780 -1.101 1.00 92.69 197 GLY A N 1
ATOM 1611 C CA . GLY A 1 197 ? 12.974 1.932 -2.002 1.00 92.69 197 GLY A CA 1
ATOM 1612 C C . GLY A 1 197 ? 12.899 3.268 -1.265 1.00 92.69 197 GLY A C 1
ATOM 1613 O O . GLY A 1 197 ? 13.552 4.232 -1.657 1.00 92.69 197 GLY A O 1
ATOM 1614 N N . LEU A 1 198 ? 12.167 3.314 -0.148 1.00 92.31 198 LEU A N 1
ATOM 1615 C CA . LEU A 1 198 ? 12.089 4.492 0.715 1.00 92.31 198 LEU A CA 1
ATOM 1616 C C . LEU A 1 198 ? 13.417 4.800 1.422 1.00 92.31 198 LEU A C 1
ATOM 1618 O O . LEU A 1 198 ? 13.761 5.971 1.565 1.00 92.31 198 LEU A O 1
ATOM 1622 N N . LEU A 1 199 ? 14.168 3.783 1.857 1.00 91.44 199 LEU A N 1
ATOM 1623 C CA . LEU A 1 199 ? 15.478 3.971 2.497 1.00 91.44 199 LEU A CA 1
ATOM 1624 C C . LEU A 1 199 ? 16.564 4.442 1.521 1.00 91.44 199 LEU A C 1
ATOM 1626 O O . LEU A 1 199 ? 17.521 5.088 1.941 1.00 91.44 199 LEU A O 1
ATOM 1630 N N . GLU A 1 200 ? 16.410 4.146 0.232 1.00 90.12 200 GLU A N 1
ATOM 1631 C CA . GLU A 1 200 ? 17.347 4.540 -0.829 1.00 90.12 200 GLU A CA 1
ATOM 1632 C C . GLU A 1 200 ? 17.094 5.959 -1.375 1.00 90.12 200 GLU A C 1
ATOM 1634 O O . GLU A 1 200 ? 17.854 6.460 -2.213 1.00 90.12 200 GLU A O 1
ATOM 1639 N N . LEU A 1 201 ? 16.049 6.644 -0.898 1.00 91.56 201 LEU A N 1
ATOM 1640 C CA . LEU A 1 201 ? 15.789 8.034 -1.262 1.00 91.56 201 LEU A CA 1
ATOM 1641 C C . LEU A 1 201 ? 16.888 8.970 -0.716 1.00 91.56 201 LEU A C 1
ATOM 1643 O O . LEU A 1 201 ? 17.345 8.834 0.424 1.00 91.56 201 LEU A O 1
ATOM 1647 N N . PRO A 1 202 ? 17.297 9.989 -1.490 1.00 90.50 202 PRO A N 1
ATOM 1648 C CA . PRO A 1 202 ? 18.403 10.855 -1.108 1.00 90.50 202 PRO A CA 1
ATOM 1649 C C . PRO A 1 202 ? 18.041 11.744 0.085 1.00 90.50 202 PRO A C 1
ATOM 1651 O O . PRO A 1 202 ? 17.083 12.506 0.021 1.00 90.50 202 PRO A O 1
ATOM 1654 N N . ASN A 1 203 ? 18.878 11.751 1.125 1.00 86.44 203 ASN A N 1
ATOM 1655 C CA . ASN A 1 203 ? 18.692 12.538 2.357 1.00 86.44 203 ASN A CA 1
ATOM 1656 C C . ASN A 1 203 ? 17.549 12.059 3.272 1.00 86.44 203 ASN A C 1
ATOM 1658 O O . ASN A 1 203 ? 17.053 12.839 4.089 1.00 86.44 203 ASN A O 1
ATOM 1662 N N . VAL A 1 204 ? 17.131 10.793 3.170 1.00 87.38 204 VAL A N 1
ATOM 1663 C CA . VAL A 1 204 ? 16.290 10.185 4.209 1.00 87.38 204 VAL A CA 1
ATOM 1664 C C . VAL A 1 204 ? 17.103 9.992 5.486 1.00 87.38 204 VAL A C 1
ATOM 1666 O O . VAL A 1 204 ? 18.172 9.387 5.491 1.00 87.38 204 VAL A O 1
ATOM 1669 N N . ASP A 1 205 ? 16.572 10.506 6.593 1.00 84.06 205 ASP A N 1
ATOM 1670 C CA . ASP A 1 205 ? 17.095 10.240 7.928 1.00 84.06 205 ASP A CA 1
ATOM 1671 C C . ASP A 1 205 ? 16.536 8.901 8.416 1.00 84.06 205 ASP A C 1
ATOM 1673 O O . ASP A 1 205 ? 15.397 8.821 8.880 1.00 84.06 205 ASP A O 1
ATOM 1677 N N . ILE A 1 206 ? 17.343 7.846 8.293 1.00 84.38 206 ILE A N 1
ATOM 1678 C CA . ILE A 1 206 ? 16.968 6.466 8.639 1.00 84.38 206 ILE A CA 1
ATOM 1679 C C . ILE A 1 206 ? 16.472 6.369 10.091 1.00 84.38 206 ILE A C 1
ATOM 1681 O O . ILE A 1 206 ? 15.560 5.599 10.377 1.00 84.38 206 ILE A O 1
ATOM 1685 N N . ASN A 1 207 ? 16.984 7.204 11.003 1.00 83.00 207 ASN A N 1
ATOM 1686 C CA . ASN A 1 207 ? 16.565 7.200 12.410 1.00 83.00 207 ASN A CA 1
ATOM 1687 C C . ASN A 1 207 ? 15.131 7.714 12.621 1.00 83.00 207 ASN A C 1
ATOM 1689 O O . ASN A 1 207 ? 14.576 7.568 13.709 1.00 83.00 207 ASN A O 1
ATOM 1693 N N . LYS A 1 208 ? 14.538 8.352 11.607 1.00 83.44 208 LYS A N 1
ATOM 1694 C CA . LYS A 1 208 ? 13.149 8.835 11.619 1.00 83.44 208 LYS A CA 1
ATOM 1695 C C . LYS A 1 208 ? 12.193 7.911 10.876 1.00 83.44 208 LYS A C 1
ATOM 1697 O O . LYS A 1 208 ? 10.991 8.183 10.867 1.00 83.44 208 LYS A O 1
ATOM 1702 N N . VAL A 1 209 ? 12.703 6.838 10.276 1.00 87.25 209 VAL A N 1
ATOM 1703 C CA . VAL A 1 209 ? 11.877 5.787 9.692 1.00 87.25 209 VAL A CA 1
ATOM 1704 C C . VAL A 1 209 ? 11.435 4.861 10.817 1.00 87.25 209 VAL A C 1
ATOM 1706 O O . VAL A 1 209 ? 12.262 4.280 11.515 1.00 87.25 209 VAL A O 1
ATOM 1709 N N . ASN A 1 210 ? 10.125 4.728 11.009 1.00 89.56 210 ASN A N 1
ATOM 1710 C CA . ASN A 1 210 ? 9.564 3.780 11.967 1.00 89.56 210 ASN A CA 1
ATOM 1711 C C . ASN A 1 210 ? 8.816 2.691 11.209 1.00 89.56 210 ASN A C 1
ATOM 1713 O O . ASN A 1 210 ? 8.222 2.944 10.168 1.00 89.56 210 ASN A O 1
ATOM 1717 N N . SER A 1 211 ? 8.815 1.476 11.739 1.00 90.44 211 SER A N 1
ATOM 1718 C CA . SER A 1 211 ? 7.987 0.397 11.214 1.00 90.44 211 SER A CA 1
ATOM 1719 C C . SER A 1 211 ? 7.305 -0.340 12.353 1.00 90.44 211 SER A C 1
ATOM 1721 O O . SER A 1 211 ? 7.817 -0.417 13.471 1.00 90.44 211 SER A O 1
ATOM 1723 N N . ILE A 1 212 ? 6.118 -0.860 12.065 1.00 88.69 212 ILE A N 1
ATOM 1724 C CA . ILE A 1 212 ? 5.425 -1.813 12.920 1.00 88.69 212 ILE A CA 1
ATOM 1725 C C . ILE A 1 212 ? 5.532 -3.152 12.213 1.00 88.69 212 ILE A C 1
ATOM 1727 O O . ILE A 1 212 ? 5.051 -3.295 11.091 1.00 88.69 212 ILE A O 1
ATOM 1731 N N . ILE A 1 213 ? 6.170 -4.112 12.871 1.00 85.06 213 ILE A N 1
ATOM 1732 C CA . ILE A 1 213 ? 6.370 -5.466 12.366 1.00 85.06 213 ILE A CA 1
ATOM 1733 C C . ILE A 1 213 ? 5.765 -6.426 13.389 1.00 85.06 213 ILE A C 1
ATOM 1735 O O . ILE A 1 213 ? 5.952 -6.239 14.595 1.00 85.06 213 ILE A O 1
ATOM 1739 N N . ASP A 1 214 ? 5.005 -7.411 12.921 1.00 81.75 214 ASP A N 1
ATOM 1740 C CA . ASP A 1 214 ? 4.426 -8.433 13.790 1.00 81.75 214 ASP A CA 1
ATOM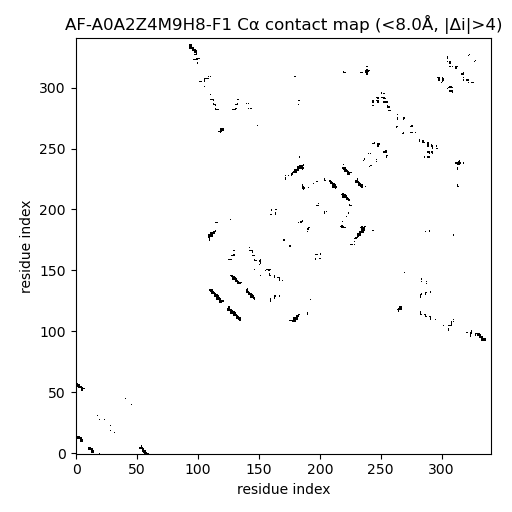 1741 C C . ASP A 1 214 ? 5.456 -9.503 14.210 1.00 81.75 214 ASP A C 1
ATOM 1743 O O . ASP A 1 214 ? 6.643 -9.458 13.877 1.00 81.75 214 ASP A O 1
ATOM 1747 N N . ASP A 1 215 ? 5.016 -10.478 15.002 1.00 81.62 215 ASP A N 1
ATOM 1748 C CA . ASP A 1 215 ? 5.860 -11.573 15.482 1.00 81.62 215 ASP A CA 1
ATOM 1749 C C . ASP A 1 215 ? 6.235 -12.595 14.396 1.00 81.62 215 ASP A C 1
ATOM 1751 O O . ASP A 1 215 ? 7.132 -13.412 14.623 1.00 81.62 215 ASP A O 1
ATOM 1755 N N . LEU A 1 216 ? 5.602 -12.510 13.224 1.00 80.44 216 LEU A N 1
ATOM 1756 C CA . LEU A 1 216 ? 5.889 -13.289 12.021 1.00 80.44 216 LEU A CA 1
ATOM 1757 C C . LEU A 1 216 ? 6.754 -12.517 11.014 1.00 80.44 216 LEU A C 1
ATOM 1759 O O . LEU A 1 216 ? 6.948 -12.987 9.894 1.00 80.44 216 LEU A O 1
ATOM 1763 N N . HIS A 1 217 ? 7.312 -11.372 11.418 1.00 80.62 217 HIS A N 1
ATOM 1764 C CA . HIS A 1 217 ? 8.148 -10.505 10.588 1.00 80.62 217 HIS A CA 1
ATOM 1765 C C . HIS A 1 217 ? 7.420 -9.855 9.400 1.00 80.62 217 HIS A C 1
ATOM 1767 O O . HIS A 1 217 ? 8.066 -9.478 8.422 1.00 80.62 217 HIS A O 1
ATOM 1773 N N . LYS A 1 218 ? 6.097 -9.679 9.495 1.00 84.94 218 LYS A N 1
ATOM 1774 C CA . LYS A 1 218 ? 5.285 -8.986 8.491 1.00 84.94 218 LYS A CA 1
ATOM 1775 C C . LYS A 1 218 ? 5.109 -7.514 8.844 1.00 84.94 218 LYS A C 1
ATOM 1777 O O . LYS A 1 218 ? 4.816 -7.169 9.991 1.00 84.94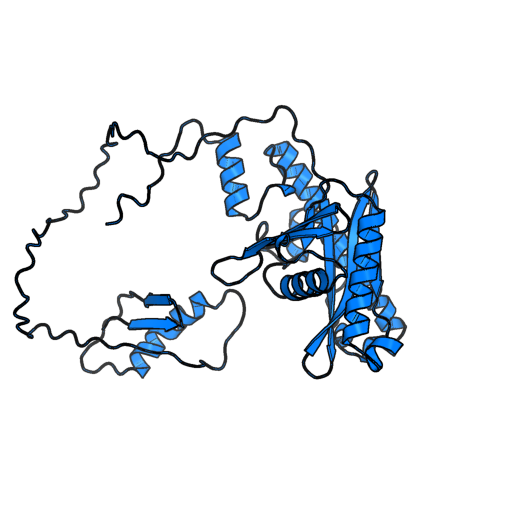 218 LYS A O 1
ATOM 1782 N N . PHE A 1 219 ? 5.260 -6.630 7.860 1.00 88.62 219 PHE A N 1
ATOM 1783 C CA . PHE A 1 219 ? 4.980 -5.204 8.035 1.00 88.62 219 PHE A CA 1
ATOM 1784 C C . PHE A 1 219 ? 3.484 -4.940 8.239 1.00 88.62 219 PHE A C 1
ATOM 1786 O O . PHE A 1 219 ? 2.653 -5.212 7.382 1.00 88.62 219 PHE A O 1
ATOM 1793 N N . VAL A 1 220 ? 3.143 -4.311 9.356 1.00 88.62 220 VAL A N 1
ATOM 1794 C CA . VAL A 1 220 ? 1.809 -3.750 9.604 1.00 88.62 220 VAL A CA 1
ATOM 1795 C C . VAL A 1 220 ? 1.760 -2.282 9.168 1.00 88.62 220 VAL A C 1
ATOM 1797 O O . VAL A 1 220 ? 0.718 -1.784 8.738 1.00 88.62 220 VAL A O 1
ATOM 1800 N N . GLY A 1 221 ? 2.897 -1.586 9.256 1.00 93.50 221 GLY A N 1
ATOM 1801 C CA . GLY A 1 221 ? 3.025 -0.215 8.787 1.00 93.50 221 GLY A CA 1
ATOM 1802 C C . GLY A 1 221 ? 4.454 0.292 8.703 1.00 93.50 221 GLY A C 1
ATOM 1803 O O . GLY A 1 221 ? 5.350 -0.234 9.366 1.00 93.50 221 GLY A O 1
ATOM 1804 N N . ILE A 1 222 ? 4.642 1.335 7.897 1.00 93.62 222 ILE A N 1
ATOM 1805 C CA . ILE A 1 222 ? 5.913 2.038 7.705 1.00 93.62 222 ILE A CA 1
ATOM 1806 C C . ILE A 1 222 ? 5.632 3.544 7.758 1.00 93.62 222 ILE A C 1
ATOM 1808 O O . ILE A 1 222 ? 4.822 4.054 6.992 1.00 93.62 222 ILE A O 1
ATOM 1812 N N . ASP A 1 223 ? 6.325 4.262 8.632 1.00 92.56 223 ASP A N 1
ATOM 1813 C CA . ASP A 1 223 ? 6.259 5.715 8.770 1.00 92.56 223 ASP A CA 1
ATOM 1814 C C . ASP A 1 223 ? 7.586 6.317 8.297 1.00 92.56 223 ASP A C 1
ATOM 1816 O O . ASP A 1 223 ? 8.654 5.933 8.778 1.00 92.56 223 ASP A O 1
ATOM 1820 N N . ILE A 1 224 ? 7.526 7.318 7.420 1.00 90.62 224 ILE A N 1
ATOM 1821 C CA . ILE A 1 224 ? 8.699 8.061 6.948 1.00 90.62 224 ILE A CA 1
ATOM 1822 C C . ILE A 1 224 ? 8.411 9.562 6.904 1.00 90.62 224 ILE A C 1
ATOM 1824 O O . ILE A 1 224 ? 7.275 9.996 6.707 1.00 90.62 224 ILE A O 1
ATOM 1828 N N . VAL A 1 225 ? 9.457 10.370 7.078 1.00 89.19 225 VAL A N 1
ATOM 1829 C CA . VAL A 1 225 ? 9.426 11.804 6.780 1.00 89.19 225 VAL A CA 1
ATOM 1830 C C . VAL A 1 225 ? 10.271 12.057 5.538 1.00 89.19 225 VAL A C 1
ATOM 1832 O O . VAL A 1 225 ? 11.488 11.889 5.569 1.00 89.19 225 VAL A O 1
ATOM 1835 N N . TRP A 1 226 ? 9.626 12.484 4.456 1.00 89.19 226 TRP A N 1
ATOM 1836 C CA . TRP A 1 226 ? 10.265 12.810 3.185 1.00 89.19 226 TRP A CA 1
ATOM 1837 C C . TRP A 1 226 ? 10.016 14.277 2.843 1.00 89.19 226 TRP A C 1
ATOM 1839 O O . TRP A 1 226 ? 8.865 14.690 2.764 1.00 89.19 226 TRP A O 1
ATOM 1849 N N . LYS A 1 227 ? 11.076 15.085 2.683 1.00 88.00 227 LYS A N 1
ATOM 1850 C CA . LYS A 1 227 ? 10.976 16.532 2.375 1.00 88.00 227 LYS A CA 1
ATOM 1851 C C . LYS A 1 227 ? 9.965 17.294 3.261 1.00 88.00 227 LYS A C 1
ATOM 1853 O O . LYS A 1 227 ? 9.222 18.142 2.785 1.00 88.00 227 LYS A O 1
ATOM 1858 N N . ASN A 1 228 ? 9.968 17.006 4.566 1.00 85.38 228 ASN A N 1
ATOM 1859 C CA . ASN A 1 228 ? 9.041 17.541 5.584 1.00 85.38 228 ASN A CA 1
ATOM 1860 C C . ASN A 1 228 ? 7.587 17.044 5.503 1.00 85.38 228 ASN A C 1
ATOM 1862 O O . ASN A 1 228 ? 6.763 17.443 6.326 1.00 85.38 228 ASN A O 1
ATOM 1866 N N . THR A 1 229 ? 7.279 16.126 4.593 1.00 87.00 229 THR A N 1
ATOM 1867 C CA . THR A 1 229 ? 5.986 15.446 4.514 1.00 87.00 229 THR A CA 1
ATOM 1868 C C . THR A 1 229 ? 6.063 14.128 5.276 1.00 87.00 229 THR A C 1
ATOM 1870 O O . THR A 1 229 ? 6.898 13.272 4.975 1.00 87.00 229 THR A O 1
ATOM 1873 N N . LYS A 1 230 ? 5.201 13.948 6.284 1.00 88.69 230 LYS A N 1
ATOM 1874 C CA . LYS A 1 230 ? 5.042 12.650 6.950 1.00 88.69 230 LYS A CA 1
ATOM 1875 C C . LYS A 1 230 ? 4.141 11.761 6.096 1.00 88.69 230 LYS A C 1
ATOM 1877 O O . LYS A 1 230 ? 3.000 12.131 5.834 1.00 88.69 230 LYS A O 1
ATOM 1882 N N . LEU A 1 231 ? 4.640 10.587 5.728 1.00 90.94 231 LEU A N 1
ATOM 1883 C CA . LEU A 1 231 ? 3.906 9.560 4.996 1.00 90.94 231 LEU A CA 1
ATOM 1884 C C . LEU A 1 231 ? 3.783 8.314 5.872 1.00 90.94 231 LEU A C 1
ATOM 1886 O O . LEU A 1 231 ? 4.739 7.927 6.548 1.00 90.94 231 LEU A O 1
ATOM 1890 N N . ILE A 1 232 ? 2.592 7.721 5.881 1.00 94.12 232 ILE A N 1
ATOM 1891 C CA . ILE A 1 232 ? 2.265 6.534 6.675 1.00 94.12 232 ILE A CA 1
ATOM 1892 C C . ILE A 1 232 ? 1.727 5.479 5.719 1.00 94.12 232 ILE A C 1
ATOM 1894 O O . ILE A 1 232 ? 0.661 5.667 5.136 1.00 94.12 232 ILE A O 1
ATOM 1898 N N . PHE A 1 233 ? 2.453 4.377 5.586 1.00 95.88 233 PHE A N 1
ATOM 1899 C CA . PHE A 1 233 ? 2.057 3.207 4.817 1.00 95.88 233 PHE A CA 1
ATOM 1900 C C . PHE A 1 233 ? 1.402 2.185 5.741 1.00 95.88 233 PHE A C 1
ATOM 1902 O O . PHE A 1 233 ? 1.894 1.942 6.847 1.00 95.88 233 PHE A O 1
ATOM 1909 N N . LYS A 1 234 ? 0.303 1.577 5.294 1.00 96.25 234 LYS A N 1
ATOM 1910 C CA . LYS A 1 234 ? -0.446 0.573 6.055 1.00 96.25 234 LYS A CA 1
ATOM 1911 C C . LYS A 1 234 ? -0.820 -0.625 5.209 1.00 96.25 234 LYS A C 1
ATOM 1913 O O . LYS A 1 234 ? -1.141 -0.486 4.032 1.00 96.25 234 LYS A O 1
ATOM 1918 N N . ASP A 1 235 ? -0.862 -1.780 5.859 1.00 95.88 235 ASP A N 1
ATOM 1919 C CA . ASP A 1 235 ? -1.416 -2.974 5.243 1.00 95.88 235 ASP A CA 1
ATOM 1920 C C . ASP A 1 235 ? -2.946 -2.939 5.269 1.00 95.88 235 ASP A C 1
ATOM 1922 O O . ASP A 1 235 ? -3.557 -2.809 6.331 1.00 95.88 235 ASP A O 1
ATOM 1926 N N . SER A 1 236 ? -3.587 -3.071 4.110 1.00 96.06 236 SER A N 1
ATOM 1927 C CA . SER A 1 236 ? -5.036 -3.284 4.065 1.00 96.06 236 SER A CA 1
ATOM 1928 C C . SER A 1 236 ? -5.415 -4.721 4.429 1.00 96.06 236 SER A C 1
ATOM 1930 O O . SER A 1 236 ? -6.487 -4.923 4.998 1.00 96.06 236 SER A O 1
ATOM 1932 N N . VAL A 1 237 ? -4.535 -5.703 4.190 1.00 94.88 237 VAL A N 1
ATOM 1933 C CA . VAL A 1 237 ? -4.803 -7.128 4.461 1.00 94.88 237 VAL A CA 1
ATOM 1934 C C . VAL A 1 237 ? -4.850 -7.408 5.962 1.00 94.88 237 VAL A C 1
ATOM 1936 O O . VAL A 1 237 ? -5.645 -8.225 6.424 1.00 94.88 237 VAL A O 1
ATOM 1939 N N . SER A 1 238 ? -4.067 -6.679 6.761 1.00 92.50 238 SER A N 1
ATOM 1940 C CA . SER A 1 238 ? -4.135 -6.782 8.222 1.00 92.50 238 SER A CA 1
ATOM 1941 C C . SER A 1 238 ? -5.495 -6.338 8.778 1.00 92.50 238 SER A C 1
ATOM 1943 O O . SER A 1 238 ? -5.900 -6.798 9.849 1.00 92.50 238 SER A O 1
ATOM 1945 N N . ILE A 1 239 ? -6.194 -5.434 8.079 1.00 94.88 239 ILE A N 1
ATOM 1946 C CA . ILE A 1 239 ? -7.525 -4.931 8.442 1.00 94.88 239 ILE A CA 1
ATOM 1947 C C . ILE A 1 239 ? -8.614 -5.837 7.862 1.00 94.88 239 ILE A C 1
ATOM 1949 O O . ILE A 1 239 ? -9.521 -6.248 8.593 1.00 94.88 239 ILE A O 1
ATOM 1953 N N . PHE A 1 240 ? -8.501 -6.160 6.575 1.00 95.81 240 PHE A N 1
ATOM 1954 C CA . PHE A 1 240 ? -9.426 -6.988 5.811 1.00 95.81 240 PHE A CA 1
ATOM 1955 C C . PHE A 1 240 ? -8.671 -8.188 5.211 1.00 95.81 240 PHE A C 1
ATOM 1957 O O . PHE A 1 240 ? -8.090 -8.058 4.134 1.00 95.81 240 PHE A O 1
ATOM 1964 N N . PRO A 1 241 ? -8.668 -9.356 5.879 1.00 93.00 241 PRO A N 1
ATOM 1965 C CA . PRO A 1 241 ? -7.837 -10.503 5.504 1.00 93.00 241 PRO A CA 1
ATOM 1966 C C . PRO A 1 241 ? -8.454 -11.313 4.352 1.00 93.00 241 PRO A C 1
ATOM 1968 O 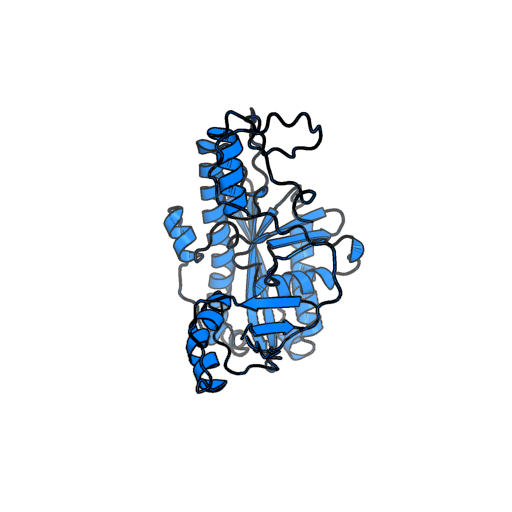O . PRO A 1 241 ? -8.741 -12.500 4.492 1.00 93.00 241 PRO A O 1
ATOM 1971 N N . ILE A 1 242 ? -8.702 -10.649 3.227 1.00 93.31 242 ILE A N 1
ATOM 1972 C CA . ILE A 1 242 ? -9.303 -11.194 2.006 1.00 93.31 242 ILE A CA 1
ATOM 1973 C C . ILE A 1 242 ? -8.570 -10.640 0.786 1.00 93.31 242 ILE A C 1
ATOM 1975 O O . ILE A 1 242 ? -7.887 -9.620 0.882 1.00 93.31 242 ILE A O 1
ATOM 1979 N N . SER A 1 243 ? -8.714 -11.300 -0.362 1.00 93.12 243 SER A N 1
ATOM 1980 C CA . SER A 1 243 ? -8.111 -10.821 -1.611 1.00 93.12 243 SER A CA 1
ATOM 1981 C C . SER A 1 243 ? -8.728 -9.498 -2.077 1.00 93.12 243 SER A C 1
ATOM 1983 O O . SER A 1 243 ? -9.876 -9.190 -1.756 1.00 93.12 243 SER A O 1
ATOM 1985 N N . LEU A 1 244 ? -8.011 -8.736 -2.909 1.00 93.62 244 LEU A N 1
ATOM 1986 C CA . LEU A 1 244 ? -8.505 -7.464 -3.450 1.00 93.62 244 LEU A CA 1
ATOM 1987 C C . LEU A 1 244 ? -9.828 -7.647 -4.205 1.00 93.62 244 LEU A C 1
ATOM 1989 O O . LEU A 1 244 ? -10.743 -6.841 -4.065 1.00 93.62 244 LEU A O 1
ATOM 1993 N N . GLN A 1 245 ? -9.966 -8.745 -4.949 1.00 93.12 245 GLN A N 1
ATOM 1994 C CA . GLN A 1 245 ? -11.201 -9.054 -5.665 1.00 93.12 245 GLN A CA 1
ATOM 1995 C C . GLN A 1 245 ? -12.381 -9.275 -4.708 1.00 93.12 245 GLN A C 1
ATOM 1997 O O . GLN A 1 245 ? -13.478 -8.760 -4.935 1.00 93.12 245 GLN A O 1
ATOM 2002 N N . GLU A 1 246 ? -12.168 -10.029 -3.629 1.00 94.50 246 GLU A N 1
ATOM 2003 C CA . GLU A 1 246 ? -13.185 -10.246 -2.599 1.00 94.50 246 GLU A CA 1
ATOM 2004 C C . GLU A 1 246 ? -13.487 -8.965 -1.824 1.00 94.50 246 GLU A C 1
ATOM 2006 O O . GLU A 1 246 ? -14.642 -8.728 -1.473 1.00 94.50 246 GLU A O 1
ATOM 2011 N N . LEU A 1 247 ? -12.484 -8.115 -1.597 1.00 95.62 247 LEU A N 1
ATOM 2012 C CA . LEU A 1 247 ? -12.642 -6.813 -0.961 1.00 95.62 247 LEU A CA 1
ATOM 2013 C C . LEU A 1 247 ? -13.546 -5.904 -1.796 1.00 95.62 247 LEU A C 1
ATOM 2015 O O . LEU A 1 247 ? -14.521 -5.361 -1.276 1.00 95.62 247 LEU A O 1
ATOM 2019 N N . CYS A 1 248 ? -13.280 -5.800 -3.100 1.00 96.06 248 CYS A N 1
ATOM 2020 C CA . CYS A 1 248 ? -14.121 -5.050 -4.029 1.00 96.06 248 CYS A CA 1
ATOM 2021 C C . CYS A 1 248 ? -15.559 -5.578 -4.037 1.00 96.06 248 CYS A C 1
ATOM 2023 O O . CYS A 1 248 ? -16.503 -4.800 -3.916 1.00 96.06 248 CYS A O 1
ATOM 2025 N N . LYS A 1 249 ? -15.728 -6.906 -4.088 1.00 95.62 249 LYS A N 1
ATOM 2026 C CA . LYS A 1 249 ? -17.045 -7.552 -4.027 1.00 95.62 249 LYS A CA 1
ATOM 2027 C C . LYS A 1 249 ? -17.777 -7.259 -2.714 1.00 95.62 249 LYS A C 1
ATOM 2029 O O . LYS A 1 249 ? -18.972 -6.991 -2.740 1.00 95.62 249 LYS A O 1
ATOM 2034 N N . THR A 1 250 ? -17.073 -7.308 -1.585 1.00 96.06 250 THR A N 1
ATOM 2035 C CA . THR A 1 250 ? -17.639 -7.076 -0.244 1.00 96.06 250 THR A CA 1
ATOM 2036 C C . THR A 1 250 ? -18.180 -5.659 -0.100 1.00 96.06 250 THR A C 1
ATOM 2038 O O . THR A 1 250 ? -19.219 -5.461 0.520 1.00 96.06 250 THR A O 1
ATOM 2041 N N . PHE A 1 251 ? -17.498 -4.681 -0.696 1.00 95.94 251 PHE A N 1
ATOM 2042 C CA . PHE A 1 251 ? -17.906 -3.278 -0.664 1.00 95.94 251 PHE A CA 1
ATOM 2043 C C . PHE A 1 251 ? -18.677 -2.834 -1.913 1.00 95.94 251 PHE A C 1
ATOM 2045 O O . PHE A 1 251 ? -18.876 -1.637 -2.102 1.00 95.94 251 PHE A O 1
ATOM 2052 N N . GLU A 1 252 ? -19.128 -3.779 -2.743 1.00 94.94 252 GLU A N 1
ATOM 2053 C CA . GLU A 1 252 ? -19.954 -3.522 -3.931 1.00 94.94 252 GLU A CA 1
ATOM 2054 C C . GLU A 1 252 ? -19.344 -2.479 -4.886 1.00 94.94 252 GLU A C 1
ATOM 2056 O O . GLU A 1 252 ? -20.045 -1.662 -5.486 1.00 94.94 252 GLU A O 1
ATOM 2061 N N . VAL A 1 253 ? -18.017 -2.499 -5.031 1.00 93.56 253 VAL A N 1
ATOM 2062 C CA . VAL A 1 253 ? -17.298 -1.687 -6.017 1.00 93.56 253 VAL A CA 1
ATOM 2063 C C . VAL A 1 253 ? -16.827 -2.557 -7.175 1.00 93.56 253 VAL A C 1
ATOM 2065 O O . VAL A 1 253 ? -16.607 -3.760 -7.032 1.00 93.56 253 VAL A O 1
ATOM 2068 N N . GLU A 1 254 ? -16.656 -1.933 -8.336 1.00 88.69 254 GLU A N 1
ATOM 2069 C CA . GLU A 1 254 ? -16.053 -2.571 -9.504 1.00 88.69 254 GLU A CA 1
ATOM 2070 C C . GLU A 1 254 ? -14.676 -3.153 -9.135 1.00 88.69 254 GLU A C 1
ATOM 2072 O O . GLU A 1 254 ? -13.800 -2.426 -8.659 1.00 88.69 254 GLU A O 1
ATOM 2077 N N . GLY A 1 255 ? -14.540 -4.475 -9.280 1.00 82.50 255 GLY A N 1
ATOM 2078 C CA . GLY A 1 255 ? -13.314 -5.224 -8.993 1.00 82.50 255 GLY A CA 1
ATOM 2079 C C . GLY A 1 255 ? -12.381 -5.300 -10.198 1.00 82.50 255 GLY A C 1
ATOM 2080 O O . GLY A 1 255 ? -12.615 -4.631 -11.200 1.00 82.50 255 GLY A O 1
ATOM 2081 N N . LYS A 1 256 ? -11.341 -6.141 -10.115 1.00 77.88 256 LYS A N 1
ATOM 2082 C CA . LYS A 1 256 ? -10.324 -6.299 -11.167 1.00 77.88 256 LYS A CA 1
ATOM 2083 C C . LYS A 1 256 ? -10.957 -6.627 -12.525 1.00 77.88 256 LYS A C 1
ATOM 2085 O O . LYS A 1 256 ? -11.795 -7.524 -12.616 1.00 77.88 256 LYS A O 1
ATOM 2090 N N . LEU A 1 257 ? -10.517 -5.923 -13.572 1.00 72.19 257 LEU A N 1
ATOM 2091 C CA . LEU A 1 257 ? -10.981 -6.124 -14.952 1.00 72.19 257 LEU A CA 1
ATOM 2092 C C . LEU A 1 257 ? -10.429 -7.411 -15.575 1.00 72.19 257 LEU A C 1
ATOM 2094 O O . LEU A 1 257 ? -11.093 -8.035 -16.400 1.00 72.19 257 LEU A O 1
ATOM 2098 N N . SER A 1 258 ? -9.222 -7.817 -15.182 1.00 74.25 258 SER A N 1
ATOM 2099 C CA . SER A 1 258 ? -8.515 -8.953 -15.765 1.00 74.25 258 SER A CA 1
ATOM 2100 C C . SER A 1 258 ? -7.798 -9.782 -14.702 1.00 74.25 258 SER A C 1
ATOM 2102 O O . SER A 1 258 ? -7.460 -9.316 -13.613 1.00 74.25 258 SER A O 1
ATOM 2104 N N . SER A 1 259 ? -7.605 -11.062 -15.020 1.00 82.31 259 SER A N 1
ATOM 2105 C CA . SER A 1 259 ? -6.744 -11.945 -14.233 1.00 82.31 259 SER A CA 1
ATOM 2106 C C . SER A 1 259 ? -5.279 -11.614 -14.505 1.00 82.31 259 SER A C 1
ATOM 2108 O O . SER A 1 259 ? -4.941 -11.168 -15.601 1.00 82.31 259 SER A O 1
ATOM 2110 N N . TYR A 1 260 ? -4.414 -11.871 -13.525 1.00 87.12 260 TYR A N 1
ATOM 2111 C CA . TYR A 1 260 ? -2.975 -11.677 -13.673 1.00 87.12 260 TYR A CA 1
ATOM 2112 C C . TYR A 1 260 ? -2.420 -12.465 -14.869 1.00 87.12 260 TYR A C 1
ATOM 2114 O O . TYR A 1 260 ? -2.680 -13.665 -14.995 1.00 87.12 260 TYR A O 1
ATOM 2122 N N . ASN A 1 261 ? -1.634 -11.797 -15.717 1.00 91.94 261 ASN A N 1
ATOM 2123 C CA . ASN A 1 261 ? -0.909 -12.432 -16.810 1.00 91.94 261 ASN A CA 1
ATOM 2124 C C . ASN A 1 261 ? 0.535 -12.742 -16.362 1.00 91.94 261 ASN A C 1
ATOM 2126 O O . ASN A 1 261 ? 1.300 -11.807 -16.129 1.00 91.94 261 ASN A O 1
ATOM 2130 N N . PRO A 1 262 ? 0.955 -14.021 -16.285 1.00 93.50 262 PRO A N 1
ATOM 2131 C CA . PRO A 1 262 ? 2.320 -14.390 -15.898 1.00 93.50 262 PRO A CA 1
ATOM 2132 C C . PRO A 1 262 ? 3.424 -13.796 -16.781 1.00 93.50 262 PRO A C 1
ATOM 2134 O O . PRO A 1 262 ? 4.569 -13.686 -16.341 1.00 93.50 262 PRO A O 1
ATOM 2137 N N . ASP A 1 263 ? 3.110 -13.407 -18.019 1.00 94.38 263 ASP A N 1
ATOM 2138 C CA . ASP A 1 263 ? 4.074 -12.758 -18.907 1.00 94.38 263 ASP A CA 1
ATOM 2139 C C . ASP A 1 263 ? 4.436 -11.334 -18.455 1.00 94.38 263 ASP A C 1
ATOM 2141 O O . ASP A 1 263 ? 5.496 -10.834 -18.831 1.00 94.38 263 ASP A O 1
ATOM 2145 N N . PHE A 1 264 ? 3.638 -10.720 -17.572 1.00 95.25 264 PHE A N 1
ATOM 2146 C CA . PHE A 1 264 ? 3.970 -9.447 -16.930 1.00 95.25 264 PHE A CA 1
ATOM 2147 C C . PHE A 1 264 ? 5.209 -9.541 -16.032 1.00 95.25 264 PHE A C 1
ATOM 2149 O O . PHE A 1 264 ? 5.925 -8.555 -15.891 1.00 95.25 264 PHE A O 1
ATOM 2156 N N . ASN A 1 265 ? 5.528 -10.721 -15.481 1.00 94.19 265 ASN A N 1
ATOM 2157 C CA . ASN A 1 265 ? 6.730 -10.908 -14.658 1.00 94.19 265 ASN A CA 1
ATOM 2158 C C . ASN A 1 265 ? 8.012 -11.111 -15.482 1.00 94.19 265 ASN A C 1
ATOM 2160 O O . ASN A 1 265 ? 9.089 -11.291 -14.918 1.00 94.19 265 ASN A O 1
ATOM 2164 N N . LYS A 1 266 ? 7.933 -11.123 -16.816 1.00 95.19 266 LYS A N 1
ATOM 2165 C CA . LYS A 1 266 ? 9.078 -11.426 -17.681 1.00 95.19 266 LYS A CA 1
ATOM 2166 C C . LYS A 1 266 ? 9.651 -10.156 -18.288 1.00 95.19 266 LYS A C 1
ATOM 2168 O O . LYS A 1 266 ? 8.924 -9.294 -18.765 1.00 95.19 266 LYS A O 1
ATOM 2173 N N . ILE A 1 267 ? 10.975 -10.101 -18.432 1.00 94.06 267 ILE A N 1
ATOM 2174 C CA . ILE A 1 267 ? 11.645 -8.986 -19.127 1.00 94.06 267 ILE A CA 1
ATOM 2175 C C . ILE A 1 267 ? 11.223 -8.832 -20.602 1.00 94.06 267 ILE A C 1
ATOM 2177 O O . ILE A 1 267 ? 11.420 -7.772 -21.196 1.00 94.06 267 ILE A O 1
ATOM 2181 N N . SER A 1 268 ? 10.639 -9.873 -21.210 1.00 94.00 268 SER A N 1
ATOM 2182 C CA . SER A 1 268 ? 10.048 -9.800 -22.552 1.00 94.00 268 SER A CA 1
ATOM 2183 C C . SER A 1 268 ? 8.878 -8.821 -22.643 1.00 94.00 268 SER A C 1
ATOM 2185 O O . SER A 1 268 ? 8.607 -8.362 -23.747 1.00 94.00 268 SER A O 1
ATOM 2187 N N . LEU A 1 269 ? 8.258 -8.452 -21.515 1.00 96.12 269 LEU A N 1
ATOM 2188 C CA . LEU A 1 269 ? 7.214 -7.432 -21.419 1.00 96.12 269 LEU A CA 1
ATOM 2189 C C . LEU A 1 269 ? 7.565 -6.157 -22.195 1.00 96.12 269 LEU A C 1
ATOM 2191 O O . LEU A 1 269 ? 6.767 -5.664 -22.977 1.00 96.12 269 LEU A O 1
ATOM 2195 N N . PHE A 1 270 ? 8.792 -5.654 -22.047 1.00 96.06 270 PHE A N 1
ATOM 2196 C CA . PHE A 1 270 ? 9.222 -4.402 -22.682 1.00 96.06 270 PHE A CA 1
ATOM 2197 C C . PHE A 1 270 ? 9.448 -4.500 -24.195 1.00 96.06 270 PHE A C 1
ATOM 2199 O O . PHE A 1 270 ? 9.716 -3.489 -24.843 1.00 96.06 270 PHE A O 1
ATOM 2206 N N . LYS A 1 271 ? 9.403 -5.708 -24.763 1.00 95.19 271 LYS A N 1
ATOM 2207 C CA . LYS A 1 271 ? 9.599 -5.944 -26.201 1.00 95.19 271 LYS A CA 1
ATOM 2208 C C . LYS A 1 271 ? 8.281 -6.051 -26.963 1.00 95.19 271 LYS A C 1
ATOM 2210 O O . LYS A 1 271 ? 8.310 -6.035 -28.190 1.00 95.19 271 LYS A O 1
ATOM 2215 N N . ASP A 1 272 ? 7.168 -6.169 -26.249 1.00 96.25 272 ASP A N 1
ATOM 2216 C CA . ASP A 1 272 ? 5.831 -6.329 -26.802 1.00 96.25 272 ASP A CA 1
ATOM 2217 C C . ASP A 1 272 ? 4.971 -5.137 -26.366 1.00 96.25 272 ASP A C 1
ATOM 2219 O O . ASP A 1 272 ? 4.683 -4.959 -25.183 1.00 96.25 272 ASP A O 1
ATOM 2223 N N . ALA A 1 273 ? 4.614 -4.281 -27.326 1.00 96.38 273 ALA A N 1
ATOM 2224 C CA . ALA A 1 273 ? 3.888 -3.045 -27.052 1.00 96.38 273 ALA A CA 1
ATOM 2225 C C . ALA A 1 273 ? 2.466 -3.307 -26.534 1.00 96.38 273 ALA A C 1
ATOM 2227 O O . ALA A 1 273 ? 2.034 -2.633 -25.600 1.00 96.38 273 ALA A O 1
ATOM 2228 N N . ASP A 1 274 ? 1.779 -4.308 -27.087 1.00 96.50 274 ASP A N 1
ATOM 2229 C CA . ASP A 1 274 ? 0.403 -4.638 -26.713 1.00 96.50 274 ASP A CA 1
ATOM 2230 C C . ASP A 1 274 ? 0.369 -5.270 -25.316 1.00 96.50 274 ASP A C 1
ATOM 2232 O O . ASP A 1 274 ? -0.521 -4.990 -24.508 1.00 96.50 274 ASP A O 1
ATOM 2236 N N . LEU A 1 275 ? 1.359 -6.112 -25.000 1.00 96.31 275 LEU A N 1
ATOM 2237 C CA . LEU A 1 275 ? 1.510 -6.687 -23.663 1.00 96.31 275 LEU A CA 1
ATOM 2238 C C . LEU A 1 275 ? 1.863 -5.611 -22.626 1.00 96.31 275 LEU A C 1
ATOM 2240 O O . LEU A 1 275 ? 1.348 -5.642 -21.507 1.00 96.31 275 LEU A O 1
ATOM 2244 N N . LEU A 1 276 ? 2.715 -4.649 -22.994 1.00 97.00 276 LEU A N 1
ATOM 2245 C CA . LEU A 1 276 ? 3.079 -3.529 -22.130 1.00 97.00 276 LEU A CA 1
ATOM 2246 C C . LEU A 1 276 ? 1.886 -2.609 -21.847 1.00 97.00 276 LEU A C 1
ATOM 2248 O O . LEU A 1 276 ? 1.722 -2.169 -20.711 1.00 97.00 276 LEU A O 1
ATOM 2252 N N . GLU A 1 277 ? 1.038 -2.334 -22.838 1.00 96.25 277 GLU A N 1
ATOM 2253 C CA . GLU A 1 277 ? -0.181 -1.542 -22.639 1.00 96.25 277 GLU A CA 1
ATOM 2254 C C . GLU A 1 277 ? -1.145 -2.239 -21.669 1.00 96.25 277 GLU A C 1
ATOM 2256 O O . GLU A 1 277 ? -1.556 -1.636 -20.675 1.00 96.25 277 GLU A O 1
ATOM 2261 N N . GLN A 1 278 ? -1.396 -3.538 -21.869 1.00 95.62 278 GLN A N 1
ATOM 2262 C CA . GLN A 1 278 ? -2.210 -4.349 -20.952 1.00 95.62 278 GLN A CA 1
ATOM 2263 C C . GLN A 1 278 ? -1.650 -4.354 -19.525 1.00 95.62 278 GLN A C 1
ATOM 2265 O O . GLN A 1 278 ? -2.402 -4.258 -18.555 1.00 95.62 278 GLN A O 1
ATOM 2270 N N . PHE A 1 279 ? -0.328 -4.447 -19.386 1.00 96.31 279 PHE A N 1
ATOM 2271 C CA . PHE A 1 279 ? 0.345 -4.379 -18.095 1.00 96.31 279 PHE A CA 1
ATOM 2272 C C . PHE A 1 279 ? 0.146 -3.024 -17.407 1.00 96.31 279 PHE A C 1
ATOM 2274 O O . PHE A 1 279 ? -0.153 -2.971 -16.214 1.00 96.31 279 PHE A O 1
ATOM 2281 N N . ILE A 1 280 ? 0.296 -1.921 -18.147 1.00 96.06 280 ILE A N 1
ATOM 2282 C CA . ILE A 1 280 ? 0.121 -0.568 -17.608 1.00 96.06 280 ILE A CA 1
ATOM 2283 C C . ILE A 1 280 ? -1.311 -0.378 -17.103 1.00 96.06 280 ILE A C 1
ATOM 2285 O O . ILE A 1 280 ? -1.513 0.204 -16.034 1.00 96.06 280 ILE A O 1
ATOM 2289 N N . GLU A 1 281 ? -2.305 -0.850 -17.855 1.00 94.94 281 GLU A N 1
ATOM 2290 C CA . GLU A 1 281 ? -3.704 -0.803 -17.430 1.00 94.94 281 GLU A CA 1
ATOM 2291 C C . GLU A 1 281 ? -3.933 -1.646 -16.176 1.00 94.94 281 GLU A C 1
ATOM 2293 O O . GLU A 1 281 ? -4.472 -1.131 -15.195 1.00 94.94 281 GLU A O 1
ATOM 2298 N N . TYR A 1 282 ? -3.455 -2.893 -16.173 1.00 94.81 282 TYR A N 1
ATOM 2299 C CA . TYR A 1 282 ? -3.545 -3.807 -15.034 1.00 94.81 282 TYR A CA 1
ATOM 2300 C C . TYR A 1 282 ? -2.941 -3.198 -13.756 1.00 94.81 282 TYR A C 1
ATOM 2302 O O . TYR A 1 282 ? -3.629 -3.075 -12.742 1.00 94.81 282 TYR A O 1
ATOM 2310 N N . SER A 1 283 ? -1.696 -2.716 -13.830 1.00 94.69 283 SER A N 1
ATOM 2311 C CA . SER A 1 283 ? -0.963 -2.166 -12.682 1.00 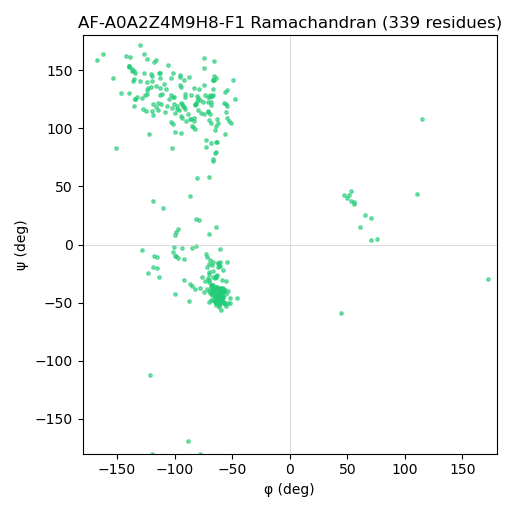94.69 283 SER A CA 1
ATOM 2312 C C . SER A 1 283 ? -1.618 -0.902 -12.115 1.00 94.69 283 SER A C 1
ATOM 2314 O O . SER A 1 283 ? -1.642 -0.683 -10.903 1.00 94.69 283 SER A O 1
ATOM 2316 N N . LYS A 1 284 ? -2.189 -0.036 -12.962 1.00 95.88 284 LYS A N 1
ATOM 2317 C CA . LYS A 1 284 ? -2.955 1.126 -12.474 1.00 95.88 284 LYS A CA 1
ATOM 2318 C C . LYS A 1 284 ? -4.239 0.680 -11.786 1.00 95.88 284 LYS A C 1
ATOM 2320 O O . LYS A 1 284 ? -4.610 1.228 -10.744 1.00 95.88 284 LYS A O 1
ATOM 2325 N N . HIS A 1 285 ? -4.916 -0.293 -12.386 1.00 95.06 285 HIS A N 1
ATOM 2326 C CA . HIS A 1 285 ? -6.242 -0.729 -11.991 1.00 95.06 285 HIS A CA 1
ATOM 2327 C C . HIS A 1 285 ? -6.285 -1.319 -10.577 1.00 95.06 285 HIS A C 1
ATOM 2329 O O . HIS A 1 285 ? -7.240 -1.051 -9.845 1.00 95.06 285 HIS A O 1
ATOM 2335 N N . ASP A 1 286 ? -5.250 -2.046 -10.158 1.00 93.50 286 ASP A N 1
ATOM 2336 C CA . ASP A 1 286 ? -5.172 -2.634 -8.817 1.00 93.50 286 ASP A CA 1
ATOM 2337 C C . ASP A 1 286 ? -5.155 -1.569 -7.710 1.00 93.50 286 ASP A C 1
ATOM 2339 O O . ASP A 1 286 ? -5.979 -1.617 -6.788 1.00 93.50 286 ASP A O 1
ATOM 2343 N N . SER A 1 287 ? -4.329 -0.526 -7.855 1.00 96.12 287 SER A N 1
ATOM 2344 C CA . SER A 1 287 ? -4.340 0.614 -6.923 1.00 96.12 287 SER A CA 1
ATOM 2345 C C . SER A 1 287 ? -5.701 1.334 -6.898 1.00 96.12 287 SER A C 1
ATOM 2347 O O . SER A 1 287 ? -6.224 1.665 -5.833 1.00 96.12 287 SER A O 1
ATOM 2349 N N . ILE A 1 288 ? -6.338 1.523 -8.062 1.00 97.00 288 ILE A N 1
ATOM 2350 C CA . ILE A 1 288 ? -7.656 2.170 -8.171 1.00 97.00 288 ILE A CA 1
ATOM 2351 C C . ILE A 1 288 ? -8.734 1.334 -7.471 1.00 97.00 288 ILE A C 1
ATOM 2353 O O . ILE A 1 288 ? -9.556 1.884 -6.735 1.00 97.00 288 ILE A O 1
ATOM 2357 N N . CYS A 1 289 ? -8.737 0.017 -7.680 1.00 96.19 289 CYS A N 1
ATOM 2358 C CA . CYS A 1 289 ? -9.665 -0.913 -7.037 1.00 96.19 289 CYS A CA 1
ATOM 2359 C C . CYS A 1 289 ? -9.554 -0.856 -5.522 1.00 96.19 289 CYS A C 1
ATOM 2361 O O . CYS A 1 289 ? -10.570 -0.734 -4.830 1.00 96.19 289 CYS A O 1
ATOM 2363 N N . LEU A 1 290 ? -8.320 -0.893 -5.014 1.00 97.00 290 LEU A N 1
ATOM 2364 C CA . LEU A 1 290 ? -8.071 -0.807 -3.585 1.00 97.00 290 LEU A CA 1
ATOM 2365 C C . LEU A 1 290 ? -8.601 0.517 -3.027 1.00 97.00 290 LEU A C 1
ATOM 2367 O O . LEU A 1 290 ? -9.291 0.516 -2.008 1.00 97.00 290 LEU A O 1
ATOM 2371 N N . LEU A 1 291 ? -8.356 1.638 -3.715 1.00 97.62 291 LEU A N 1
ATOM 2372 C CA . LEU A 1 291 ? -8.840 2.945 -3.277 1.00 97.62 291 LEU A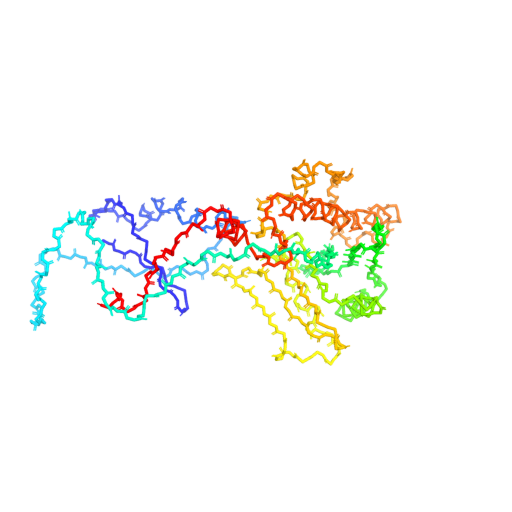 CA 1
ATOM 2373 C C . LEU A 1 291 ? -10.368 3.016 -3.274 1.00 97.62 291 LEU A C 1
ATOM 2375 O O . LEU A 1 291 ? -10.945 3.513 -2.305 1.00 97.62 291 LEU A O 1
ATOM 2379 N N . LYS A 1 292 ? -11.030 2.517 -4.328 1.00 97.12 292 LYS A N 1
ATOM 2380 C CA . LYS A 1 292 ? -12.499 2.451 -4.412 1.00 97.12 292 LYS A CA 1
ATOM 2381 C C . LYS A 1 292 ? -13.063 1.668 -3.223 1.00 97.12 292 LYS A C 1
ATOM 2383 O O . LYS A 1 292 ? -13.934 2.177 -2.514 1.00 97.12 292 LYS A O 1
ATOM 2388 N N . ALA A 1 293 ? -12.531 0.471 -2.972 1.00 97.31 293 ALA A N 1
ATOM 2389 C CA . ALA A 1 293 ? -12.998 -0.402 -1.901 1.00 97.31 293 ALA A CA 1
ATOM 2390 C C . ALA A 1 293 ? -12.769 0.219 -0.515 1.00 97.31 293 ALA A C 1
ATOM 2392 O O . ALA A 1 293 ? -13.692 0.280 0.294 1.00 97.31 293 ALA A O 1
ATOM 2393 N N . LEU A 1 294 ? -11.572 0.756 -0.256 1.00 97.38 294 LEU A N 1
ATOM 2394 C CA . LEU A 1 294 ? -11.244 1.388 1.023 1.00 97.38 294 LEU A CA 1
ATOM 2395 C C . LEU A 1 294 ? -12.014 2.687 1.258 1.00 97.38 294 LEU A C 1
ATOM 2397 O O . LEU A 1 294 ? -12.398 2.953 2.391 1.00 97.38 294 LEU A O 1
ATOM 2401 N N . THR A 1 295 ? -12.286 3.479 0.218 1.00 95.88 295 THR A N 1
ATOM 2402 C CA . THR A 1 295 ? -13.121 4.686 0.339 1.00 95.88 295 THR A CA 1
ATOM 2403 C C . THR A 1 295 ? -14.545 4.304 0.730 1.00 95.88 295 THR A C 1
ATOM 2405 O O . THR A 1 295 ? -15.099 4.882 1.663 1.00 95.88 295 THR A O 1
ATOM 2408 N N . LYS A 1 296 ? -15.120 3.287 0.078 1.00 96.44 296 LYS A N 1
ATOM 2409 C CA . LYS A 1 296 ? -16.463 2.805 0.405 1.00 96.44 296 LYS A CA 1
ATOM 2410 C C . LYS A 1 296 ? -16.531 2.213 1.813 1.00 96.44 296 LYS A C 1
ATOM 2412 O O . LYS A 1 296 ? -17.460 2.512 2.559 1.00 96.44 296 LYS A O 1
ATOM 2417 N N . ALA A 1 297 ? -15.523 1.432 2.200 1.00 96.62 297 ALA A N 1
ATOM 2418 C CA . ALA A 1 297 ? -15.389 0.921 3.557 1.00 96.62 297 ALA A CA 1
ATOM 2419 C C . ALA A 1 297 ? -15.290 2.069 4.575 1.00 96.62 297 ALA A C 1
ATOM 2421 O O . ALA A 1 297 ? -15.997 2.072 5.577 1.00 96.62 297 ALA A O 1
ATOM 2422 N N . GLN A 1 298 ? -14.447 3.069 4.307 1.00 95.75 298 GLN A N 1
ATOM 2423 C CA . GLN A 1 298 ? -14.250 4.240 5.160 1.00 95.75 298 GLN A CA 1
ATOM 2424 C C . GLN A 1 298 ? -15.567 4.968 5.433 1.00 95.75 298 GLN A C 1
ATOM 2426 O O . GLN A 1 298 ? -15.805 5.346 6.578 1.00 95.75 298 GLN A O 1
ATOM 2431 N N . ASP A 1 299 ? -16.412 5.131 4.414 1.00 94.88 299 ASP A N 1
ATOM 2432 C CA . ASP A 1 299 ? -17.730 5.756 4.557 1.00 94.88 299 ASP A CA 1
ATOM 2433 C C . ASP A 1 299 ? -18.638 4.925 5.472 1.00 94.88 299 ASP A C 1
ATOM 2435 O O . ASP A 1 299 ? -19.123 5.437 6.477 1.00 94.88 299 ASP A O 1
ATOM 2439 N N . ILE A 1 300 ? -18.759 3.615 5.223 1.00 95.75 300 ILE A N 1
ATOM 2440 C CA . ILE A 1 300 ? -19.568 2.701 6.052 1.00 95.75 300 ILE A CA 1
ATOM 2441 C C . ILE A 1 300 ? -19.109 2.720 7.519 1.00 95.75 300 ILE A C 1
ATOM 2443 O O . ILE A 1 300 ? -19.914 2.890 8.436 1.00 95.75 300 ILE A O 1
ATOM 2447 N N . TYR A 1 301 ? -17.803 2.581 7.772 1.00 95.44 301 TYR A N 1
ATOM 2448 C CA . TYR A 1 301 ? -17.270 2.534 9.138 1.00 95.44 301 TYR A CA 1
ATOM 2449 C C . TYR A 1 301 ? -17.360 3.882 9.866 1.00 95.44 301 TYR A C 1
ATOM 2451 O O . TYR A 1 301 ? -17.520 3.902 11.094 1.00 95.44 301 TYR A O 1
ATOM 2459 N N . ILE A 1 302 ? -17.290 5.009 9.153 1.00 94.50 302 ILE A N 1
ATOM 2460 C CA . ILE A 1 302 ? -17.552 6.325 9.743 1.00 94.50 302 ILE A CA 1
ATOM 2461 C C . ILE A 1 302 ? -19.039 6.464 10.075 1.00 94.50 302 ILE A C 1
ATOM 2463 O O . ILE A 1 302 ? -19.365 6.812 11.212 1.00 94.50 302 ILE A O 1
ATOM 2467 N N . ASP A 1 303 ? -19.926 6.156 9.134 1.00 93.75 303 ASP A N 1
ATOM 2468 C CA . ASP A 1 303 ? -21.361 6.403 9.274 1.00 93.75 303 ASP A CA 1
ATOM 2469 C C . ASP A 1 303 ? -21.989 5.500 10.344 1.00 93.75 303 ASP A C 1
ATOM 2471 O O . ASP A 1 303 ? -22.675 5.971 11.257 1.00 93.75 303 ASP A O 1
ATOM 2475 N N . GLU A 1 304 ? -21.696 4.200 10.309 1.00 93.69 304 GLU A N 1
ATOM 2476 C CA . GLU A 1 304 ? -22.297 3.229 11.227 1.00 93.69 304 GLU A CA 1
ATOM 2477 C C . GLU A 1 304 ? -21.575 3.191 12.582 1.00 93.69 304 GLU A C 1
ATOM 2479 O O . GLU A 1 304 ? -22.187 3.081 13.658 1.00 93.69 304 GLU A O 1
ATOM 2484 N N . HIS A 1 305 ? -20.245 3.318 12.564 1.00 93.38 305 HIS A N 1
ATOM 2485 C CA . HIS A 1 305 ? -19.413 3.042 13.734 1.00 93.38 305 HIS A CA 1
ATOM 2486 C C . HIS A 1 305 ? -18.618 4.235 14.265 1.00 93.38 305 HIS A C 1
ATOM 2488 O O . HIS A 1 305 ? -18.108 4.147 15.384 1.00 93.38 305 HIS A O 1
ATOM 2494 N N . GLN A 1 306 ? -18.572 5.359 13.543 1.00 93.19 306 GLN A N 1
ATOM 2495 C CA . GLN A 1 306 ? -17.740 6.527 13.859 1.00 93.19 306 GLN A CA 1
ATOM 2496 C C . GLN A 1 306 ? -16.256 6.176 13.996 1.00 93.19 306 GLN A C 1
ATOM 2498 O O . GLN A 1 306 ? -15.531 6.707 14.845 1.00 93.19 306 GLN A O 1
ATOM 2503 N N . VAL A 1 307 ? -15.806 5.242 13.162 1.00 94.19 307 VAL A N 1
ATOM 2504 C CA . VAL A 1 307 ? -14.425 4.779 13.125 1.00 94.19 307 VAL A CA 1
ATOM 2505 C C . VAL A 1 307 ? -13.777 5.229 11.829 1.00 94.19 307 VAL A C 1
ATOM 2507 O O . VAL A 1 307 ? -14.200 4.852 10.745 1.00 94.19 307 VAL A O 1
ATOM 2510 N N . ASP A 1 308 ? -12.695 5.992 11.963 1.00 94.31 308 ASP A N 1
ATOM 2511 C CA . ASP A 1 308 ? -11.822 6.305 10.840 1.00 94.31 308 ASP A CA 1
ATOM 2512 C C . ASP A 1 308 ? -10.863 5.127 10.556 1.00 94.31 308 ASP A C 1
ATOM 2514 O O . ASP A 1 308 ? -10.023 4.810 11.406 1.00 94.31 308 ASP A O 1
ATOM 2518 N N . LEU A 1 309 ? -10.962 4.487 9.383 1.00 94.88 309 LEU A N 1
ATOM 2519 C CA . LEU A 1 309 ? -10.094 3.371 8.984 1.00 94.88 309 LEU A CA 1
ATOM 2520 C C . LEU A 1 309 ? -8.610 3.740 8.965 1.00 94.88 309 LEU A C 1
ATOM 2522 O O . LEU A 1 309 ? -7.777 2.904 9.312 1.00 94.88 309 LEU A O 1
ATOM 2526 N N . THR A 1 310 ? -8.251 4.991 8.677 1.00 94.56 310 THR A N 1
ATOM 2527 C CA . THR A 1 310 ? -6.845 5.435 8.704 1.00 94.56 310 THR A CA 1
ATOM 2528 C C . THR A 1 310 ? -6.206 5.324 10.092 1.00 94.56 310 THR A C 1
ATOM 2530 O O . THR A 1 310 ? -4.985 5.303 10.227 1.00 94.56 310 THR A O 1
ATOM 2533 N N . THR A 1 311 ? -7.007 5.181 11.151 1.00 93.50 311 THR A N 1
ATOM 2534 C CA . THR A 1 311 ? -6.537 4.991 12.533 1.00 93.50 311 THR A CA 1
ATOM 2535 C C . THR A 1 311 ? -6.424 3.522 12.948 1.00 93.50 311 THR A C 1
ATOM 2537 O O . THR A 1 311 ? -6.001 3.223 14.066 1.00 93.50 311 THR A O 1
ATOM 2540 N N . ILE A 1 312 ? -6.811 2.604 12.066 1.00 95.12 312 ILE A N 1
ATOM 2541 C CA . ILE A 1 312 ? -6.835 1.165 12.301 1.00 95.12 312 ILE A CA 1
ATOM 2542 C C . ILE A 1 312 ? -5.545 0.536 11.775 1.00 95.12 312 ILE A C 1
ATOM 2544 O O . ILE A 1 312 ? -4.956 1.012 10.806 1.00 95.12 312 ILE A O 1
ATOM 2548 N N . TRP A 1 313 ? -5.079 -0.505 12.461 1.00 92.62 313 TRP A N 1
ATOM 2549 C CA . TRP A 1 313 ? -3.873 -1.259 12.098 1.00 92.62 313 TRP A CA 1
ATOM 2550 C C . TRP A 1 313 ? -4.148 -2.729 11.804 1.00 92.62 313 TRP A C 1
ATOM 2552 O O . TRP A 1 313 ? -3.311 -3.398 11.215 1.00 92.62 313 TRP A O 1
ATOM 2562 N N . SER A 1 314 ? -5.282 -3.246 12.276 1.00 93.44 314 SER A N 1
ATOM 2563 C CA . SER A 1 314 ? -5.658 -4.646 12.121 1.00 93.44 314 SER A CA 1
ATOM 2564 C C . SER A 1 314 ? -7.149 -4.853 12.357 1.00 93.44 314 SER A C 1
ATOM 2566 O O . SER A 1 314 ? -7.793 -4.014 12.999 1.00 93.44 314 SER A O 1
ATOM 2568 N N . THR A 1 315 ? -7.680 -6.001 11.932 1.00 94.62 315 THR A N 1
ATOM 2569 C CA . THR A 1 315 ? -9.054 -6.439 12.223 1.00 94.62 315 THR A CA 1
ATOM 2570 C C . THR A 1 315 ? -9.345 -6.376 13.724 1.00 94.62 315 THR A C 1
ATOM 2572 O O . THR A 1 315 ? -10.337 -5.792 14.147 1.00 94.62 315 THR A O 1
ATOM 2575 N N . SER A 1 316 ? -8.429 -6.871 14.561 1.00 93.25 316 SER A N 1
ATOM 2576 C CA . SER A 1 316 ? -8.571 -6.831 16.022 1.00 93.25 316 SER A CA 1
ATOM 2577 C C . SER A 1 316 ? -8.665 -5.401 16.559 1.00 93.25 316 SER A C 1
ATOM 2579 O O . SER A 1 316 ? -9.450 -5.120 17.466 1.00 93.25 316 SER A O 1
ATOM 2581 N N . THR A 1 317 ? -7.892 -4.474 15.983 1.00 94.00 317 THR A N 1
ATOM 2582 C CA . THR A 1 317 ? -7.929 -3.053 16.359 1.00 94.00 317 THR A CA 1
ATOM 2583 C C . THR A 1 317 ? -9.249 -2.410 15.943 1.00 94.00 317 THR A C 1
ATOM 2585 O O . THR A 1 317 ? -9.818 -1.642 16.719 1.00 94.00 317 THR A O 1
ATOM 2588 N N . LEU A 1 318 ? -9.761 -2.752 14.756 1.00 95.94 318 LEU A N 1
ATOM 2589 C CA . LEU A 1 318 ? -11.071 -2.320 14.273 1.00 95.94 318 LEU A CA 1
ATOM 2590 C C . LEU A 1 318 ? -12.179 -2.791 15.216 1.00 95.94 318 LEU A C 1
ATOM 2592 O O . LEU A 1 318 ? -12.900 -1.964 15.776 1.00 95.94 318 LEU A O 1
ATOM 2596 N N . SER A 1 319 ? -12.257 -4.099 15.467 1.00 96.31 319 SER A N 1
ATOM 2597 C CA . SER A 1 319 ? -13.268 -4.699 16.340 1.00 96.31 319 SER A CA 1
ATOM 2598 C C . SER A 1 319 ? -13.216 -4.116 17.749 1.00 96.31 319 SER A C 1
ATOM 2600 O O . SER A 1 319 ? -14.249 -3.729 18.294 1.00 96.31 319 SER A O 1
ATOM 2602 N N . LEU A 1 320 ? -12.019 -3.979 18.333 1.00 95.31 320 LEU A N 1
ATOM 2603 C CA . LEU A 1 320 ? -11.865 -3.405 19.668 1.00 95.31 320 LEU A CA 1
ATOM 2604 C C . LEU A 1 320 ? -12.274 -1.928 19.702 1.00 95.31 320 LEU A C 1
ATOM 2606 O O . LEU A 1 320 ? -12.874 -1.483 20.680 1.00 95.31 320 LEU A O 1
ATOM 2610 N N . LYS A 1 321 ? -11.970 -1.152 18.657 1.00 95.25 321 LYS A N 1
ATOM 2611 C CA . LYS A 1 321 ? -12.357 0.261 18.595 1.00 95.25 321 LYS A CA 1
ATOM 2612 C C . LYS A 1 321 ? -13.873 0.420 18.485 1.00 95.25 321 LYS A C 1
ATOM 2614 O O . LYS A 1 321 ? -14.432 1.217 19.237 1.00 95.25 321 LYS A O 1
ATOM 2619 N N . ILE A 1 322 ? -14.531 -0.380 17.645 1.00 95.88 322 ILE A N 1
ATOM 2620 C CA . ILE A 1 322 ? -15.999 -0.432 17.542 1.00 95.88 322 ILE A CA 1
ATOM 2621 C C . ILE A 1 322 ? -16.607 -0.833 18.890 1.00 95.88 322 ILE A C 1
ATOM 2623 O O . ILE A 1 322 ? -17.475 -0.131 19.409 1.00 95.88 322 ILE A O 1
ATOM 2627 N N . PHE A 1 323 ? -16.103 -1.909 19.503 1.00 96.12 323 PHE A N 1
ATOM 2628 C CA . PHE A 1 323 ? -16.549 -2.379 20.813 1.00 96.12 323 PHE A CA 1
ATOM 2629 C C . PHE A 1 323 ? -16.480 -1.273 21.869 1.00 96.12 323 PHE A C 1
ATOM 2631 O O . PHE A 1 323 ? -17.470 -0.980 22.537 1.00 96.12 323 PHE A O 1
ATOM 2638 N N . ARG A 1 324 ? -15.332 -0.595 21.970 1.00 94.88 324 ARG A N 1
ATOM 2639 C CA . ARG A 1 324 ? -15.116 0.475 22.948 1.00 94.88 324 ARG A CA 1
ATOM 2640 C C . ARG A 1 324 ? -15.967 1.720 22.701 1.00 94.88 324 ARG A C 1
ATOM 2642 O O . ARG A 1 324 ? -16.216 2.442 23.660 1.00 94.88 324 ARG A O 1
ATOM 2649 N N . LEU A 1 325 ? -16.357 2.001 21.456 1.00 93.00 325 LEU A N 1
ATOM 2650 C CA . LEU A 1 325 ? -17.179 3.164 21.100 1.00 93.00 325 LEU A CA 1
ATOM 2651 C C . LEU A 1 325 ? -18.682 2.913 21.256 1.00 93.00 325 LEU A C 1
ATOM 2653 O O . LEU A 1 325 ? -19.414 3.840 21.590 1.00 93.00 325 LEU A O 1
ATOM 2657 N N . LYS A 1 326 ? -19.152 1.696 20.964 1.00 91.38 326 LYS A N 1
ATOM 2658 C CA . LYS A 1 326 ? -20.589 1.407 20.822 1.00 91.38 326 LYS A CA 1
ATOM 2659 C C . LYS A 1 326 ? -21.155 0.482 21.895 1.00 91.38 326 LYS A C 1
ATOM 2661 O O . LYS A 1 326 ? -22.341 0.569 22.185 1.00 91.38 326 LYS A O 1
ATOM 2666 N N . PHE A 1 327 ? -20.334 -0.399 22.464 1.00 92.19 327 PHE A N 1
ATOM 2667 C CA . PHE A 1 327 ? -20.823 -1.523 23.270 1.00 92.19 327 PHE A CA 1
ATOM 2668 C C . PHE A 1 327 ? -20.250 -1.557 24.691 1.00 92.19 327 PHE A C 1
ATOM 2670 O O . PHE A 1 327 ? -20.875 -2.109 25.593 1.00 92.19 327 PHE A O 1
ATOM 2677 N N . LEU A 1 328 ? -19.077 -0.964 24.919 1.00 93.06 328 LEU A N 1
ATOM 2678 C CA . LEU A 1 328 ? -18.444 -0.955 26.231 1.00 93.06 328 LEU A CA 1
ATOM 2679 C C . LEU A 1 328 ? -19.007 0.166 27.113 1.00 93.06 328 LEU A C 1
ATOM 2681 O O . LEU A 1 328 ? -18.669 1.332 26.921 1.00 93.06 328 LEU A O 1
ATOM 2685 N N . ALA A 1 329 ? -19.822 -0.194 28.104 1.00 90.56 329 ALA A N 1
ATOM 2686 C CA . ALA A 1 329 ? -20.364 0.751 29.085 1.00 90.56 329 ALA A CA 1
ATOM 2687 C C . ALA A 1 329 ? -19.426 0.982 30.284 1.00 90.56 329 ALA A C 1
ATOM 2689 O O . ALA A 1 329 ? -19.338 2.092 30.807 1.00 90.56 329 ALA A O 1
ATOM 2690 N N . GLU A 1 330 ? -18.696 -0.054 30.703 1.00 90.56 330 GLU A N 1
ATOM 2691 C CA . GLU A 1 330 ? -17.876 -0.050 31.917 1.00 90.56 330 GLU A CA 1
ATOM 2692 C C . GLU A 1 330 ? -16.425 -0.453 31.635 1.00 90.56 330 GLU A C 1
ATOM 2694 O O . GLU A 1 330 ? -16.096 -1.000 30.587 1.00 90.56 330 GLU A O 1
ATOM 2699 N N . ASN A 1 331 ? -15.522 -0.169 32.571 1.00 90.88 331 ASN A N 1
ATOM 2700 C CA . ASN A 1 331 ? -14.108 -0.495 32.411 1.00 90.88 331 ASN A CA 1
ATOM 2701 C C . ASN A 1 331 ? -13.866 -2.003 32.577 1.00 90.88 331 ASN A C 1
ATOM 2703 O O . ASN A 1 331 ? -14.210 -2.570 33.610 1.00 90.88 331 ASN A O 1
ATOM 2707 N N . ILE A 1 332 ? -13.174 -2.629 31.620 1.00 89.69 332 ILE A N 1
ATOM 2708 C CA . ILE A 1 332 ? -12.743 -4.030 31.743 1.00 89.69 332 ILE A CA 1
ATOM 2709 C C . ILE A 1 332 ? -11.319 -4.065 32.313 1.00 89.69 332 ILE A C 1
ATOM 2711 O O . ILE A 1 332 ? -10.415 -3.491 31.695 1.00 89.69 332 ILE A O 1
ATOM 2715 N N . PRO A 1 333 ? -11.081 -4.714 33.467 1.00 87.38 333 PRO A N 1
ATOM 2716 C CA . PRO A 1 333 ? -9.737 -4.867 34.011 1.00 87.38 333 PRO A CA 1
ATOM 2717 C C . PRO A 1 333 ? -8.885 -5.760 33.102 1.00 87.38 333 PRO A C 1
ATOM 2719 O O . PRO A 1 333 ? -9.353 -6.758 32.560 1.00 87.38 333 PRO A O 1
ATOM 2722 N N . THR A 1 334 ? -7.611 -5.410 32.955 1.00 82.81 334 THR A N 1
ATOM 2723 C CA . THR A 1 334 ? -6.624 -6.196 32.206 1.00 82.81 334 THR A CA 1
ATOM 2724 C C . THR A 1 334 ? -5.558 -6.744 33.140 1.00 82.81 334 THR A C 1
ATOM 2726 O O . THR A 1 334 ? -5.205 -6.125 34.146 1.00 82.81 334 THR A O 1
ATOM 2729 N N . LEU A 1 335 ? -5.037 -7.922 32.797 1.00 75.00 335 LEU A N 1
ATOM 2730 C CA . LEU A 1 335 ? -3.956 -8.549 33.545 1.00 75.00 335 LEU A CA 1
ATOM 2731 C C . LEU A 1 335 ? -2.675 -7.729 33.368 1.00 75.00 335 LEU A C 1
ATOM 2733 O O . LEU A 1 335 ? -2.179 -7.556 32.255 1.00 75.00 335 LEU A O 1
ATOM 2737 N N . THR A 1 336 ? -2.119 -7.230 34.469 1.00 63.16 336 THR A N 1
ATOM 2738 C CA . THR A 1 336 ? -0.789 -6.617 34.467 1.00 63.16 336 THR A CA 1
ATOM 2739 C C . THR A 1 336 ? 0.275 -7.694 34.690 1.00 63.16 336 THR A C 1
ATOM 2741 O O . THR A 1 336 ? 0.076 -8.639 35.452 1.00 63.16 336 THR A O 1
ATOM 2744 N N . LYS A 1 337 ? 1.439 -7.562 34.035 1.00 51.88 337 LYS A N 1
ATOM 2745 C CA . LYS A 1 337 ? 2.557 -8.535 34.093 1.00 51.88 337 LYS A CA 1
ATOM 2746 C C . LYS A 1 337 ? 3.049 -8.875 35.510 1.00 51.88 337 LYS A C 1
ATOM 2748 O O . LYS A 1 337 ? 3.754 -9.862 35.675 1.00 51.88 337 LYS A O 1
ATOM 2753 N N . LYS A 1 338 ? 2.679 -8.091 36.528 1.00 50.72 338 LYS A N 1
ATOM 2754 C CA . LYS A 1 338 ? 3.082 -8.298 37.927 1.00 50.72 338 LYS A CA 1
ATOM 2755 C C . LYS A 1 338 ? 2.602 -9.626 38.532 1.00 50.72 338 LYS A C 1
ATOM 2757 O O . LYS A 1 338 ? 3.138 -10.026 39.553 1.00 50.72 338 LYS A O 1
ATOM 2762 N N . TRP A 1 339 ? 1.633 -10.298 37.911 1.00 46.19 339 TRP A N 1
ATOM 2763 C CA . TRP A 1 339 ? 1.029 -11.538 38.416 1.00 46.19 339 TRP A CA 1
ATOM 2764 C C . TRP A 1 339 ? 1.582 -12.824 37.772 1.00 46.19 339 TRP A C 1
ATOM 2766 O O . TRP A 1 339 ? 1.025 -13.893 37.991 1.00 46.19 339 TRP A O 1
ATOM 2776 N N . MET A 1 340 ? 2.646 -12.729 36.963 1.00 39.72 340 MET A N 1
ATOM 2777 C CA . MET A 1 340 ? 3.273 -13.868 36.267 1.00 39.72 340 MET A CA 1
ATOM 2778 C C . MET A 1 340 ? 4.673 -14.232 36.805 1.00 39.72 340 MET A C 1
ATOM 2780 O O . MET A 1 340 ? 5.515 -14.689 36.034 1.00 39.72 340 MET A O 1
ATOM 2784 N N . LEU A 1 341 ? 4.935 -14.023 38.101 1.00 34.06 341 LEU A N 1
ATOM 2785 C CA . LEU A 1 341 ? 6.144 -14.507 38.787 1.00 34.06 341 LEU A CA 1
ATOM 2786 C C . LEU A 1 341 ? 5.805 -15.595 39.802 1.00 34.06 341 LEU A C 1
ATOM 2788 O O . LEU A 1 341 ? 4.887 -15.352 40.618 1.00 34.06 341 LEU A O 1
#